Protein AF-A0A3D5WKX0-F1 (afdb_monomer_lite)

Structure (mmCIF, N/CA/C/O backbone):
data_AF-A0A3D5WKX0-F1
#
_entry.id   AF-A0A3D5WKX0-F1
#
loop_
_atom_site.group_PDB
_atom_site.id
_atom_site.type_symbol
_atom_site.label_atom_id
_atom_site.label_alt_id
_atom_site.label_comp_id
_atom_site.label_asym_id
_atom_site.label_entity_id
_atom_site.label_seq_id
_atom_site.pdbx_PDB_ins_code
_atom_site.Cartn_x
_atom_site.Cartn_y
_atom_site.Cartn_z
_atom_site.occupancy
_atom_site.B_iso_or_equiv
_atom_site.auth_seq_id
_atom_site.auth_comp_id
_atom_site.auth_asym_id
_atom_site.auth_atom_id
_atom_site.pdbx_PDB_model_num
ATOM 1 N N . ILE A 1 1 ? 24.757 6.767 -26.243 1.00 78.12 1 ILE A N 1
ATOM 2 C CA . ILE A 1 1 ? 24.925 7.456 -24.937 1.00 78.12 1 ILE A CA 1
ATOM 3 C C . ILE A 1 1 ? 26.069 6.850 -24.124 1.00 78.12 1 ILE A C 1
ATOM 5 O O . ILE A 1 1 ? 27.113 7.480 -24.081 1.00 78.12 1 ILE A O 1
ATOM 9 N N . ALA A 1 2 ? 25.946 5.641 -23.553 1.00 85.12 2 ALA A N 1
ATOM 10 C CA . ALA A 1 2 ? 27.017 5.050 -22.728 1.00 85.12 2 ALA A CA 1
ATOM 11 C C . ALA A 1 2 ? 28.353 4.890 -23.482 1.00 85.12 2 ALA A C 1
ATOM 13 O O . ALA A 1 2 ? 29.384 5.347 -23.004 1.00 85.12 2 ALA A O 1
ATOM 14 N N . ALA A 1 3 ? 28.321 4.339 -24.702 1.00 85.06 3 ALA A N 1
ATOM 15 C CA . ALA A 1 3 ? 29.505 4.247 -25.560 1.00 85.06 3 ALA A CA 1
ATOM 16 C C . ALA A 1 3 ? 30.098 5.629 -25.898 1.00 85.06 3 ALA A C 1
ATOM 18 O O . ALA A 1 3 ? 31.310 5.797 -25.873 1.00 85.06 3 ALA A O 1
ATOM 19 N N . THR A 1 4 ? 29.261 6.637 -26.158 1.00 85.50 4 THR A N 1
ATOM 20 C CA . THR A 1 4 ? 29.702 8.018 -26.417 1.00 85.50 4 THR A CA 1
ATOM 21 C C . THR A 1 4 ? 30.440 8.600 -25.210 1.00 85.50 4 THR A C 1
ATOM 23 O O . THR A 1 4 ? 31.553 9.088 -25.362 1.00 85.50 4 THR A O 1
ATOM 26 N N . ALA A 1 5 ? 29.868 8.479 -24.008 1.00 87.00 5 ALA A N 1
ATOM 27 C CA . ALA A 1 5 ? 30.477 8.967 -22.771 1.00 87.00 5 ALA A CA 1
ATOM 28 C C . ALA A 1 5 ? 31.778 8.221 -22.424 1.00 87.00 5 ALA A C 1
ATOM 30 O O . ALA A 1 5 ? 32.774 8.854 -22.081 1.00 87.00 5 ALA A O 1
ATOM 31 N N . ALA A 1 6 ? 31.802 6.892 -22.581 1.00 91.44 6 ALA A N 1
ATOM 32 C CA . ALA A 1 6 ? 33.001 6.077 -22.370 1.00 91.44 6 ALA A CA 1
ATOM 33 C C . ALA A 1 6 ? 34.156 6.484 -23.303 1.00 91.44 6 ALA A C 1
ATOM 35 O O . ALA A 1 6 ? 35.316 6.454 -22.905 1.00 91.44 6 ALA A O 1
ATOM 36 N N . ASN A 1 7 ? 33.832 6.931 -24.520 1.00 92.38 7 ASN A N 1
ATOM 37 C CA . ASN A 1 7 ? 34.796 7.437 -25.496 1.00 92.38 7 ASN A CA 1
ATOM 38 C C . ASN A 1 7 ? 35.034 8.957 -25.393 1.00 92.38 7 ASN A C 1
ATOM 40 O O . ASN A 1 7 ? 35.613 9.540 -26.306 1.00 92.38 7 ASN A O 1
ATOM 44 N N . LYS A 1 8 ? 34.593 9.612 -24.305 1.00 92.75 8 LYS A N 1
ATOM 45 C CA . LYS A 1 8 ? 34.700 11.072 -24.091 1.00 92.75 8 LYS A CA 1
ATOM 46 C C . LYS A 1 8 ? 34.113 11.913 -25.236 1.00 92.75 8 LYS A C 1
ATOM 48 O O . LYS A 1 8 ? 34.549 13.035 -25.477 1.00 92.75 8 LYS A O 1
ATOM 53 N N . GLY A 1 9 ? 33.144 11.358 -25.957 1.00 88.50 9 GLY A N 1
ATOM 54 C CA . GLY A 1 9 ? 32.433 12.041 -27.028 1.00 88.50 9 GLY A CA 1
ATOM 55 C C . GLY A 1 9 ? 31.307 12.932 -26.505 1.00 88.50 9 GLY A C 1
ATOM 56 O O . GLY A 1 9 ? 30.924 12.870 -25.336 1.00 88.50 9 GLY A O 1
ATOM 57 N N . TYR A 1 10 ? 30.725 13.714 -27.410 1.00 87.69 10 TYR A N 1
ATOM 58 C CA . TYR A 1 10 ? 29.590 14.592 -27.134 1.00 87.69 10 TYR A CA 1
ATOM 59 C C . TYR A 1 10 ? 28.302 13.992 -27.707 1.00 87.69 10 TYR A C 1
ATOM 61 O O . TYR A 1 10 ? 28.317 13.363 -28.767 1.00 87.69 10 TYR A O 1
ATOM 69 N N . LEU A 1 11 ? 27.180 14.166 -27.003 1.00 89.12 11 LEU A N 1
ATOM 70 C CA . LEU A 1 11 ? 25.866 13.848 -27.558 1.00 89.12 11 LEU A CA 1
ATOM 71 C C . LEU A 1 11 ? 25.488 14.954 -28.542 1.00 89.12 11 LEU A C 1
ATOM 73 O O . LEU A 1 11 ? 25.410 16.116 -28.160 1.00 89.12 11 LEU A O 1
ATOM 77 N N . THR A 1 12 ? 25.257 14.580 -29.793 1.00 85.94 12 THR A N 1
ATOM 78 C CA . THR A 1 12 ? 24.799 15.479 -30.852 1.00 85.94 12 THR A CA 1
ATOM 79 C C . THR A 1 12 ? 23.597 14.851 -31.551 1.00 85.94 12 THR A C 1
ATOM 81 O O . THR A 1 12 ? 23.415 13.627 -31.493 1.00 85.94 12 THR A O 1
ATOM 84 N N . ALA A 1 13 ? 22.739 15.672 -32.154 1.00 86.69 13 ALA A N 1
ATOM 85 C CA . ALA A 1 13 ? 21.600 15.171 -32.904 1.00 86.69 13 ALA A CA 1
ATOM 86 C C . ALA A 1 13 ? 22.090 14.367 -34.115 1.00 86.69 13 ALA A C 1
ATOM 88 O O . ALA A 1 13 ? 23.076 14.723 -34.756 1.00 86.69 13 ALA A O 1
ATOM 89 N N . ALA A 1 14 ? 21.382 13.289 -34.461 1.00 81.69 14 ALA A N 1
ATOM 90 C CA . ALA A 1 14 ? 21.726 12.493 -35.640 1.00 81.69 14 ALA A CA 1
ATOM 91 C C . ALA A 1 14 ? 21.648 13.312 -36.945 1.00 81.69 14 ALA A C 1
ATOM 93 O O . ALA A 1 14 ? 22.319 12.972 -37.910 1.00 81.69 14 ALA A O 1
ATOM 94 N N . THR A 1 15 ? 20.861 14.395 -36.960 1.00 86.00 15 THR A N 1
ATOM 95 C CA . THR A 1 15 ? 20.743 15.344 -38.079 1.00 86.00 15 THR A CA 1
ATOM 96 C C . THR A 1 15 ? 21.981 16.208 -38.288 1.00 86.00 15 THR A C 1
ATOM 98 O O . THR A 1 15 ? 22.177 16.716 -39.385 1.00 86.00 15 THR A O 1
ATOM 101 N N . ASP A 1 16 ? 22.808 16.366 -37.255 1.00 87.31 16 ASP A N 1
ATOM 102 C CA . ASP A 1 16 ? 23.962 17.272 -37.259 1.00 87.31 16 ASP A CA 1
ATOM 103 C C . ASP A 1 16 ? 25.272 16.510 -37.513 1.00 87.31 16 ASP A C 1
ATOM 105 O O . ASP A 1 16 ? 26.363 17.077 -37.456 1.00 87.31 16 ASP A O 1
ATOM 109 N N . VAL A 1 17 ? 25.174 15.201 -37.766 1.00 80.81 17 VAL A N 1
ATOM 110 C CA . VAL A 1 17 ? 26.305 14.322 -38.052 1.00 80.81 17 VAL A CA 1
ATOM 111 C C . VAL A 1 17 ? 26.185 13.827 -39.482 1.00 80.81 17 VAL A C 1
ATOM 113 O O . VAL A 1 17 ? 25.386 12.941 -39.782 1.00 80.81 17 VAL A O 1
ATOM 116 N N . ASP A 1 18 ? 27.035 14.359 -40.354 1.00 81.31 18 ASP A N 1
ATOM 117 C CA . ASP A 1 18 ? 27.227 13.821 -41.697 1.00 81.31 18 ASP A CA 1
ATOM 118 C C . ASP A 1 18 ? 28.118 12.569 -41.619 1.00 81.31 18 ASP A C 1
ATOM 120 O O . ASP A 1 18 ? 29.340 12.620 -41.768 1.00 81.31 18 ASP A O 1
ATOM 124 N N . ALA A 1 19 ? 27.510 11.438 -41.253 1.00 78.56 19 ALA A N 1
ATOM 125 C CA . ALA A 1 19 ? 28.177 10.145 -41.173 1.00 78.56 19 ALA A CA 1
ATOM 126 C C . ALA A 1 19 ? 27.391 9.068 -41.918 1.00 78.56 19 ALA A C 1
ATOM 128 O O . ALA A 1 19 ? 26.170 8.951 -41.811 1.00 78.56 19 ALA A O 1
ATOM 129 N N . THR A 1 20 ? 28.115 8.203 -42.626 1.00 80.56 20 THR A N 1
ATOM 130 C CA . THR A 1 20 ? 27.531 7.001 -43.222 1.00 80.56 20 THR A CA 1
ATOM 131 C C . THR A 1 20 ? 27.206 5.985 -42.124 1.00 80.56 20 THR A C 1
ATOM 133 O O . THR A 1 20 ? 28.101 5.378 -41.534 1.00 80.56 20 THR A O 1
ATOM 136 N N . ILE A 1 21 ? 25.917 5.780 -41.846 1.00 77.06 21 ILE A N 1
ATOM 137 C CA . ILE A 1 21 ? 25.457 4.773 -40.883 1.00 77.06 21 ILE A CA 1
ATOM 138 C C . ILE A 1 21 ? 25.397 3.412 -41.584 1.00 77.06 21 ILE A C 1
ATOM 140 O O . ILE A 1 21 ? 24.416 3.069 -42.247 1.00 77.06 21 ILE A O 1
ATOM 144 N N . ASN A 1 22 ? 26.446 2.607 -41.414 1.00 79.12 22 ASN A N 1
ATOM 145 C CA . ASN A 1 22 ? 26.445 1.215 -41.858 1.00 79.12 22 ASN A CA 1
ATOM 146 C C . ASN A 1 22 ? 25.482 0.402 -40.985 1.00 79.12 22 ASN A C 1
ATOM 148 O O . ASN A 1 22 ? 25.828 -0.007 -39.878 1.00 79.12 22 ASN A O 1
ATOM 152 N N . THR A 1 23 ? 24.262 0.180 -41.476 1.00 80.94 23 THR A N 1
ATOM 153 C CA . THR A 1 23 ? 23.264 -0.630 -40.768 1.00 80.94 23 THR A CA 1
ATOM 154 C C . THR A 1 23 ? 23.555 -2.111 -41.023 1.00 80.94 23 THR A C 1
ATOM 156 O O . THR A 1 23 ? 23.428 -2.559 -42.166 1.00 80.94 23 THR A O 1
ATOM 159 N N . PRO A 1 24 ? 23.963 -2.895 -40.009 1.00 84.44 24 PRO A N 1
ATOM 160 C CA . PRO A 1 24 ? 24.226 -4.313 -40.203 1.00 84.44 24 PRO A CA 1
ATOM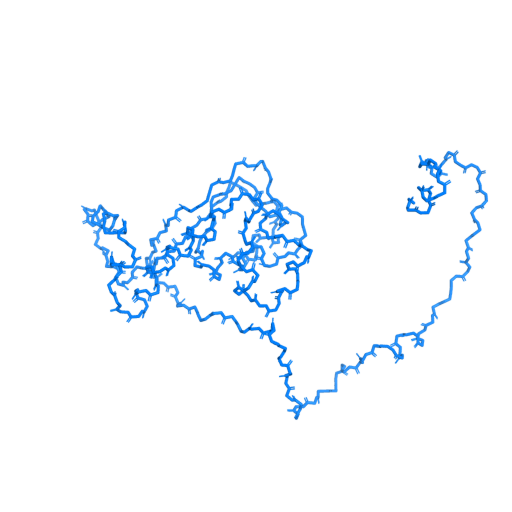 161 C C . PRO A 1 24 ? 22.933 -5.043 -40.576 1.00 84.44 24 PRO A C 1
ATOM 163 O O . PRO A 1 24 ? 21.857 -4.757 -40.044 1.00 84.44 24 PRO A O 1
ATOM 166 N N . LYS A 1 25 ? 23.035 -6.026 -41.473 1.00 88.88 25 LYS A N 1
ATOM 167 C CA . LYS A 1 25 ? 21.903 -6.893 -41.804 1.00 88.88 25 LYS A CA 1
ATOM 168 C C . LYS A 1 25 ? 21.630 -7.826 -40.621 1.00 88.88 25 LYS A C 1
ATOM 170 O O . LYS A 1 25 ? 22.438 -8.703 -40.327 1.00 88.88 25 LYS A O 1
ATOM 175 N N . TYR A 1 26 ? 20.511 -7.615 -39.933 1.00 89.62 26 TYR A N 1
ATOM 176 C CA . TYR A 1 26 ? 20.085 -8.457 -38.818 1.00 89.62 26 TYR A CA 1
ATOM 177 C C . TYR A 1 26 ? 19.409 -9.738 -39.322 1.00 89.62 26 TYR A C 1
ATOM 179 O O . TYR A 1 26 ? 18.542 -9.687 -40.196 1.00 89.62 26 TYR A O 1
ATOM 187 N N . PHE A 1 27 ? 19.778 -10.876 -38.735 1.00 92.19 27 PHE A N 1
ATOM 188 C CA . PHE A 1 27 ? 19.106 -12.158 -38.927 1.00 92.19 27 PHE A CA 1
ATOM 189 C C . PHE A 1 27 ? 18.670 -12.689 -37.563 1.00 92.19 27 PHE A C 1
ATOM 191 O O . PHE A 1 27 ? 19.483 -12.798 -36.646 1.00 92.19 27 PHE A O 1
ATOM 198 N N . PHE A 1 28 ? 17.385 -13.008 -37.429 1.00 93.75 28 PHE A N 1
ATOM 199 C CA . PHE A 1 28 ? 16.845 -13.595 -36.207 1.00 93.75 28 PHE A CA 1
ATOM 200 C C . PHE A 1 28 ? 17.350 -15.034 -36.034 1.00 93.75 28 PHE A C 1
ATOM 202 O O . PHE A 1 28 ? 17.129 -15.873 -36.908 1.00 93.75 28 PHE A O 1
ATOM 209 N N . ASP A 1 29 ? 17.982 -15.330 -34.897 1.00 93.44 29 ASP A N 1
ATOM 210 C CA . ASP A 1 29 ? 18.385 -16.688 -34.523 1.00 93.44 29 ASP A CA 1
ATOM 211 C C . ASP A 1 29 ? 17.453 -17.255 -33.445 1.00 93.44 29 ASP A C 1
ATOM 213 O O . ASP A 1 29 ? 17.562 -16.951 -32.253 1.00 93.44 29 ASP A O 1
ATOM 217 N N . LYS A 1 30 ? 16.536 -18.128 -33.871 1.00 94.38 30 LYS A N 1
ATOM 218 C CA . LYS A 1 30 ? 15.583 -18.799 -32.977 1.00 94.38 30 LYS A CA 1
ATOM 219 C C . LYS A 1 30 ? 16.251 -19.747 -31.975 1.00 94.38 30 LYS A C 1
ATOM 221 O O . LYS A 1 30 ? 15.662 -20.031 -30.933 1.00 94.38 30 LYS A O 1
ATOM 226 N N . ASN A 1 31 ? 17.457 -20.242 -32.271 1.00 95.06 31 ASN A N 1
ATOM 227 C CA . ASN A 1 31 ? 18.117 -21.252 -31.443 1.00 95.06 31 ASN A CA 1
ATOM 228 C C . ASN A 1 31 ? 18.497 -20.695 -30.065 1.00 95.06 31 ASN A C 1
ATOM 230 O O . ASN A 1 31 ? 18.535 -21.442 -29.089 1.00 95.06 31 ASN A O 1
ATOM 234 N N . ILE A 1 32 ? 18.709 -19.377 -29.957 1.00 92.06 32 ILE A N 1
ATOM 235 C CA . ILE A 1 32 ? 18.981 -18.701 -28.681 1.00 92.06 32 ILE A CA 1
ATOM 236 C C . ILE A 1 32 ? 17.835 -18.931 -27.688 1.00 92.06 32 ILE A C 1
ATOM 238 O O . ILE A 1 32 ? 18.088 -19.226 -26.522 1.00 92.06 32 ILE A O 1
ATOM 242 N N . TYR A 1 33 ? 16.588 -18.830 -28.149 1.00 92.50 33 TYR A N 1
ATOM 243 C CA . TYR A 1 33 ? 15.409 -19.041 -27.313 1.00 92.50 33 TYR A CA 1
ATOM 244 C C . TYR A 1 33 ? 15.171 -20.527 -27.068 1.00 92.50 33 TYR A C 1
ATOM 246 O O . TYR A 1 33 ? 14.995 -20.920 -25.920 1.00 92.50 33 TYR A O 1
ATOM 254 N N . ALA A 1 34 ? 15.263 -21.351 -28.117 1.00 91.00 34 ALA A N 1
ATOM 255 C CA . ALA A 1 34 ? 15.063 -22.797 -28.010 1.00 91.00 34 ALA A CA 1
ATOM 256 C C . ALA A 1 34 ? 15.994 -23.460 -26.977 1.00 91.00 34 ALA A C 1
ATOM 258 O O . ALA A 1 34 ? 15.591 -24.401 -26.305 1.00 91.00 34 ALA A O 1
ATOM 259 N N . ASN A 1 35 ? 17.219 -22.946 -26.820 1.00 93.44 35 ASN A N 1
ATOM 260 C CA . ASN A 1 35 ? 18.206 -23.501 -25.892 1.00 93.44 35 ASN A CA 1
ATOM 261 C C . ASN A 1 35 ? 18.152 -22.910 -24.472 1.00 93.44 35 ASN A C 1
ATOM 263 O O . ASN A 1 35 ? 18.793 -23.452 -23.576 1.00 93.44 35 ASN A O 1
ATOM 267 N N . ARG A 1 36 ? 17.478 -21.770 -24.256 1.00 94.19 36 ARG A N 1
ATOM 268 C CA . ARG A 1 36 ? 17.528 -21.025 -22.977 1.00 94.19 36 ARG A CA 1
ATOM 269 C C . ARG A 1 36 ? 16.174 -20.822 -22.315 1.00 94.19 36 ARG A C 1
ATOM 271 O O . ARG A 1 36 ? 16.127 -20.523 -21.126 1.00 94.19 36 ARG A O 1
ATOM 278 N N . VAL A 1 37 ? 15.093 -20.923 -23.078 1.00 92.75 37 VAL A N 1
ATOM 279 C CA . VAL A 1 37 ? 13.735 -20.679 -22.605 1.00 92.75 37 VAL A CA 1
ATOM 280 C C . VAL A 1 37 ? 13.023 -22.014 -22.497 1.00 92.75 37 VAL A C 1
ATOM 282 O O . VAL A 1 37 ? 12.898 -22.747 -23.475 1.00 92.75 37 VAL A O 1
ATOM 285 N N . TYR A 1 38 ? 12.548 -22.319 -21.297 1.00 89.25 38 TYR A N 1
ATOM 286 C CA . TYR A 1 38 ? 11.630 -23.427 -21.097 1.00 89.25 38 TYR A CA 1
ATOM 287 C C . TYR A 1 38 ? 10.245 -23.060 -21.650 1.00 89.25 38 TYR A C 1
ATOM 289 O O . TYR A 1 38 ? 9.675 -22.044 -21.253 1.00 89.25 38 TYR A O 1
ATOM 297 N N . ASP A 1 39 ? 9.705 -23.892 -22.545 1.00 88.56 39 ASP A N 1
ATOM 298 C CA . ASP A 1 39 ? 8.344 -23.768 -23.080 1.00 88.56 39 ASP A CA 1
ATOM 299 C C . ASP A 1 39 ? 7.449 -24.907 -22.564 1.00 88.56 39 ASP A C 1
ATOM 301 O O . ASP A 1 39 ? 7.384 -26.008 -23.130 1.00 88.56 39 ASP A O 1
ATOM 305 N N . GLY A 1 40 ? 6.773 -24.615 -21.452 1.00 88.06 40 GLY A N 1
ATOM 306 C CA . GLY A 1 40 ? 5.797 -25.494 -20.812 1.00 88.06 40 GLY A CA 1
ATOM 307 C C . GLY A 1 40 ? 4.351 -25.267 -21.261 1.00 88.06 40 GLY A C 1
ATOM 308 O O . GLY A 1 40 ? 3.441 -25.828 -20.650 1.00 88.06 40 GLY A O 1
ATOM 309 N N . VAL A 1 41 ? 4.094 -24.439 -22.283 1.00 92.00 41 VAL A N 1
ATOM 310 C CA . VAL A 1 41 ? 2.718 -24.139 -22.709 1.00 92.00 41 VAL A CA 1
ATOM 311 C C . VAL A 1 41 ? 2.022 -25.427 -23.160 1.00 92.00 41 VAL A C 1
ATOM 313 O O . VAL A 1 41 ? 2.510 -26.154 -24.024 1.00 92.00 41 VAL A O 1
ATOM 316 N N . GLY A 1 42 ? 0.874 -25.729 -22.544 1.00 94.69 42 GLY A N 1
ATOM 317 C CA . GLY A 1 42 ? 0.093 -26.938 -22.829 1.00 94.69 42 GLY A CA 1
ATOM 318 C C . GLY A 1 42 ? 0.695 -28.245 -22.296 1.00 94.69 42 GLY A C 1
ATOM 319 O O . GLY A 1 42 ? 0.191 -29.311 -22.639 1.00 94.69 42 GLY A O 1
ATOM 320 N N . LYS A 1 43 ? 1.745 -28.183 -21.465 1.00 92.50 43 LYS A N 1
ATOM 321 C CA . LYS A 1 43 ? 2.422 -29.352 -20.876 1.00 92.50 43 LYS A CA 1
ATOM 322 C C . LYS A 1 43 ? 2.458 -29.252 -19.342 1.00 92.50 43 LYS A C 1
ATOM 324 O O . LYS A 1 43 ? 3.545 -29.135 -18.774 1.00 92.50 43 LYS A O 1
ATOM 329 N N . PRO A 1 44 ? 1.298 -29.211 -18.660 1.00 89.44 44 PRO A N 1
ATOM 330 C CA . PRO A 1 44 ? 1.279 -29.148 -17.206 1.00 89.44 44 PRO A CA 1
ATOM 331 C C . PRO A 1 44 ? 1.816 -30.456 -16.614 1.00 89.44 44 PRO A C 1
ATOM 333 O O . PRO A 1 44 ? 1.412 -31.539 -17.036 1.00 89.44 44 PRO A O 1
ATOM 336 N N . ASP A 1 45 ? 2.693 -30.346 -15.620 1.00 88.94 45 ASP A N 1
ATOM 337 C CA . ASP A 1 45 ? 3.053 -31.457 -14.744 1.00 88.94 45 ASP A CA 1
ATOM 338 C C . ASP A 1 45 ? 2.445 -31.196 -13.367 1.00 88.94 45 ASP A C 1
ATOM 340 O O . ASP A 1 45 ? 2.803 -30.234 -12.691 1.00 88.94 45 ASP A O 1
ATOM 344 N N . TYR A 1 46 ? 1.474 -32.023 -12.988 1.00 89.88 46 TYR A N 1
ATOM 345 C CA . TYR A 1 46 ? 0.746 -31.888 -11.728 1.00 89.88 46 TYR A CA 1
ATOM 346 C C . TYR A 1 46 ? 1.427 -32.614 -10.561 1.00 89.88 46 TYR A C 1
ATOM 348 O O . TYR A 1 46 ? 0.956 -32.497 -9.434 1.00 89.88 46 TYR A O 1
ATOM 356 N N . ASN A 1 47 ? 2.498 -33.374 -10.819 1.00 92.50 47 ASN A N 1
ATOM 357 C CA . ASN A 1 47 ? 3.214 -34.123 -9.785 1.00 92.50 47 ASN A CA 1
ATOM 358 C C . ASN A 1 47 ? 4.395 -33.340 -9.194 1.00 92.50 47 ASN A C 1
ATOM 360 O O . ASN A 1 47 ? 4.961 -33.764 -8.189 1.00 92.50 47 ASN A O 1
ATOM 364 N N . GLU A 1 48 ? 4.780 -32.221 -9.807 1.00 88.38 48 GLU A N 1
ATOM 365 C CA . GLU A 1 48 ? 5.852 -31.363 -9.309 1.00 88.38 48 GLU A CA 1
ATOM 366 C C . GLU A 1 48 ? 5.324 -30.372 -8.266 1.00 88.38 48 GLU A C 1
ATOM 368 O O . GLU A 1 48 ? 4.390 -29.603 -8.508 1.00 88.38 48 GLU A O 1
ATOM 373 N N . GLU A 1 49 ? 5.961 -30.361 -7.096 1.00 86.88 49 GLU A N 1
ATOM 374 C CA . GLU A 1 49 ? 5.661 -29.398 -6.041 1.00 86.88 49 GLU A CA 1
ATOM 375 C C . GLU A 1 49 ? 6.338 -28.048 -6.312 1.00 86.88 49 GLU A C 1
ATOM 377 O O . GLU A 1 49 ? 7.514 -27.959 -6.684 1.00 86.88 49 GLU A O 1
ATOM 382 N N . VAL A 1 50 ? 5.606 -26.960 -6.061 1.00 85.69 50 VAL A N 1
ATOM 383 C CA . VAL A 1 50 ? 6.160 -25.604 -6.138 1.00 85.69 50 VAL A CA 1
ATOM 384 C C . VAL A 1 50 ? 7.180 -25.416 -5.016 1.00 85.69 50 VAL A C 1
ATOM 386 O O . VAL A 1 50 ? 6.853 -25.486 -3.833 1.00 85.69 50 VAL A O 1
ATOM 389 N N . LYS A 1 51 ? 8.434 -25.143 -5.385 1.00 87.81 51 LYS A N 1
ATOM 390 C CA . LYS A 1 51 ? 9.525 -24.937 -4.425 1.00 87.81 51 LYS A CA 1
ATOM 391 C C . LYS A 1 51 ? 9.575 -23.486 -3.964 1.00 87.81 51 LYS A C 1
ATOM 393 O O . LYS A 1 51 ? 9.832 -22.580 -4.756 1.00 87.81 51 LYS A O 1
ATOM 398 N N . PHE A 1 52 ? 9.406 -23.278 -2.664 1.00 90.06 52 PHE A N 1
ATOM 399 C CA . PHE A 1 52 ? 9.493 -21.964 -2.037 1.00 90.06 52 PHE A CA 1
ATOM 400 C C . PHE A 1 52 ? 10.907 -21.718 -1.508 1.00 90.06 52 PHE A C 1
ATOM 402 O O . PHE A 1 52 ? 11.423 -22.465 -0.678 1.00 90.06 52 PHE A O 1
ATOM 409 N N . GLY A 1 53 ? 11.550 -20.655 -1.991 1.00 91.06 53 GLY A N 1
ATOM 410 C CA . GLY A 1 53 ? 12.785 -20.161 -1.387 1.00 91.06 53 GLY A CA 1
ATOM 411 C C . GLY A 1 53 ? 12.514 -19.501 -0.026 1.00 91.06 53 GLY A C 1
ATOM 412 O O . GLY A 1 53 ? 11.380 -19.105 0.243 1.00 91.06 53 GLY A O 1
ATOM 413 N N . PRO A 1 54 ? 13.540 -19.275 0.816 1.00 89.81 54 PRO A N 1
ATOM 414 C CA . PRO A 1 54 ? 13.360 -18.663 2.138 1.00 89.81 54 PRO A CA 1
ATOM 415 C C . PRO A 1 54 ? 12.652 -17.299 2.116 1.00 89.81 54 PRO A C 1
ATOM 417 O O . PRO A 1 54 ? 11.994 -16.937 3.091 1.00 89.81 54 PRO A O 1
ATOM 420 N N . ASN A 1 55 ? 12.781 -16.564 1.004 1.00 92.25 55 ASN A N 1
ATOM 421 C CA . ASN A 1 55 ? 12.183 -15.247 0.785 1.00 92.25 55 ASN A CA 1
ATOM 422 C C . ASN A 1 55 ? 10.907 -15.269 -0.077 1.00 92.25 55 ASN A C 1
ATOM 424 O O . ASN A 1 55 ? 10.477 -14.224 -0.553 1.00 92.25 55 ASN A O 1
ATOM 428 N N . ILE A 1 56 ? 10.326 -16.444 -0.322 1.00 94.00 56 ILE A N 1
ATOM 429 C CA . ILE A 1 56 ? 8.989 -16.565 -0.901 1.00 94.00 56 ILE A CA 1
ATOM 430 C C . ILE A 1 56 ? 8.054 -16.843 0.271 1.00 94.00 56 ILE A C 1
ATOM 432 O O . ILE A 1 56 ? 8.169 -17.882 0.921 1.00 94.00 56 ILE A O 1
ATOM 436 N N . LYS A 1 57 ? 7.209 -15.868 0.603 1.00 93.56 57 LYS A N 1
ATOM 437 C CA . LYS A 1 57 ? 6.287 -15.919 1.740 1.00 93.56 57 LYS A CA 1
ATOM 438 C C . LYS A 1 57 ? 4.869 -15.694 1.255 1.00 93.56 57 LYS A C 1
ATOM 440 O O . LYS A 1 57 ? 4.644 -14.879 0.360 1.00 93.56 57 LYS A O 1
ATOM 445 N N . ASP A 1 58 ? 3.936 -16.379 1.897 1.00 92.25 58 ASP A N 1
ATOM 446 C CA . ASP A 1 58 ? 2.521 -16.122 1.696 1.00 92.25 58 ASP A CA 1
ATOM 447 C C . ASP A 1 58 ? 2.146 -14.718 2.166 1.00 92.25 58 ASP A C 1
ATOM 449 O O . ASP A 1 58 ? 2.857 -14.050 2.929 1.00 92.25 58 ASP A O 1
ATOM 453 N N . TRP A 1 59 ? 1.002 -14.261 1.677 1.00 92.38 59 TRP A N 1
ATOM 454 C CA . TRP A 1 59 ? 0.392 -13.045 2.179 1.00 92.38 59 TRP A CA 1
ATOM 455 C C . TRP A 1 59 ? -0.064 -13.237 3.627 1.00 92.38 59 TRP A C 1
ATOM 457 O O . TRP A 1 59 ? -0.481 -14.336 3.993 1.00 92.38 59 TRP A O 1
ATOM 467 N N . PRO A 1 60 ? -0.006 -12.183 4.460 1.00 91.69 60 PRO A N 1
ATOM 468 C CA . PRO A 1 60 ? -0.601 -12.254 5.786 1.00 91.69 60 PRO A CA 1
ATOM 469 C C . PRO A 1 60 ? -2.111 -12.483 5.667 1.00 91.69 60 PRO A C 1
ATOM 471 O O . PRO A 1 60 ? -2.753 -11.951 4.756 1.00 91.69 60 PRO A O 1
ATOM 474 N N . GLU A 1 61 ? -2.679 -13.234 6.609 1.00 91.69 61 GLU A N 1
ATOM 475 C CA . GLU A 1 61 ? -4.130 -13.374 6.718 1.00 91.69 61 GLU A CA 1
ATOM 476 C C . GLU A 1 61 ? -4.783 -12.002 6.928 1.00 91.69 61 GLU A C 1
ATOM 478 O O . GLU A 1 61 ? -4.282 -11.158 7.678 1.00 91.69 61 GLU A O 1
ATOM 483 N N . MET A 1 62 ? -5.903 -11.769 6.243 1.00 90.31 62 MET A N 1
ATOM 484 C CA . MET A 1 62 ? -6.658 -10.521 6.322 1.00 90.31 62 MET A CA 1
ATOM 485 C C . MET A 1 62 ? -8.064 -10.802 6.839 1.00 90.31 62 MET A C 1
ATOM 487 O O . MET A 1 62 ? -8.735 -11.717 6.361 1.00 90.31 62 MET A O 1
ATOM 491 N N . SER A 1 63 ? -8.523 -9.988 7.788 1.00 91.25 63 SER A N 1
ATOM 492 C CA . SER A 1 63 ? -9.917 -9.981 8.222 1.00 91.25 63 SER A CA 1
ATOM 493 C C . SER A 1 63 ? -10.825 -9.451 7.107 1.00 91.25 63 SER A C 1
ATOM 495 O O . SER A 1 63 ? -10.423 -8.619 6.285 1.00 91.25 63 SER A O 1
ATOM 497 N N . ALA A 1 64 ? -12.070 -9.932 7.079 1.00 93.38 64 ALA A N 1
ATOM 498 C CA . ALA A 1 64 ? -13.105 -9.340 6.240 1.00 93.38 64 ALA A CA 1
ATOM 499 C C . ALA A 1 64 ? -13.371 -7.885 6.662 1.00 93.38 64 ALA A C 1
ATOM 501 O O . ALA A 1 64 ? -13.190 -7.526 7.829 1.00 93.38 64 ALA A O 1
ATOM 502 N N . LEU A 1 65 ? -13.812 -7.060 5.709 1.00 94.38 65 LEU A N 1
ATOM 503 C CA . LEU A 1 65 ? -14.279 -5.708 6.012 1.00 94.38 65 LEU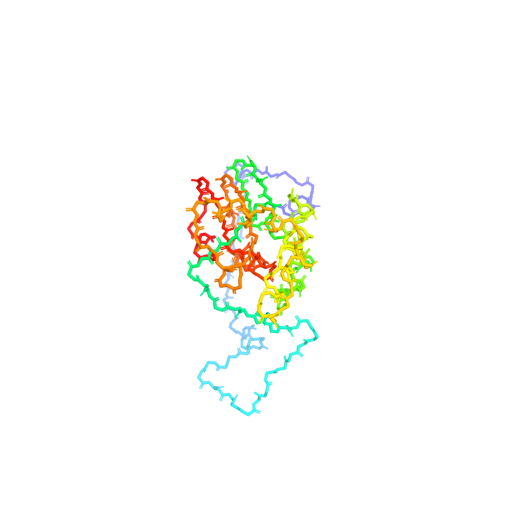 A CA 1
ATOM 504 C C . LEU A 1 65 ? -15.502 -5.779 6.931 1.00 94.38 65 LEU A C 1
ATOM 506 O O . LEU A 1 65 ? -16.386 -6.614 6.728 1.00 94.38 65 LEU A O 1
ATOM 510 N N . THR A 1 66 ? -15.539 -4.900 7.922 1.00 96.25 66 THR A N 1
ATOM 511 C CA . THR A 1 66 ? -16.713 -4.677 8.770 1.00 96.25 66 THR A CA 1
ATOM 512 C C . THR A 1 66 ? -17.567 -3.541 8.212 1.00 96.25 66 THR A C 1
ATOM 514 O O . THR A 1 66 ? -17.141 -2.827 7.303 1.00 96.25 66 THR A O 1
ATOM 517 N N . ASP A 1 67 ? -18.759 -3.354 8.779 1.00 95.00 67 ASP A N 1
ATOM 518 C CA . ASP A 1 67 ? -19.672 -2.282 8.365 1.00 95.00 67 ASP A CA 1
ATOM 519 C C . ASP A 1 67 ? -19.133 -0.886 8.728 1.00 95.00 67 ASP A C 1
ATOM 521 O O . ASP A 1 67 ? -19.267 0.051 7.942 1.00 95.00 67 ASP A O 1
ATOM 525 N N . ASP A 1 68 ? -18.454 -0.767 9.875 1.00 96.25 68 ASP A N 1
ATOM 526 C CA . ASP A 1 68 ? -17.848 0.478 10.354 1.00 96.25 68 ASP A CA 1
ATOM 527 C C . ASP A 1 68 ? -16.322 0.39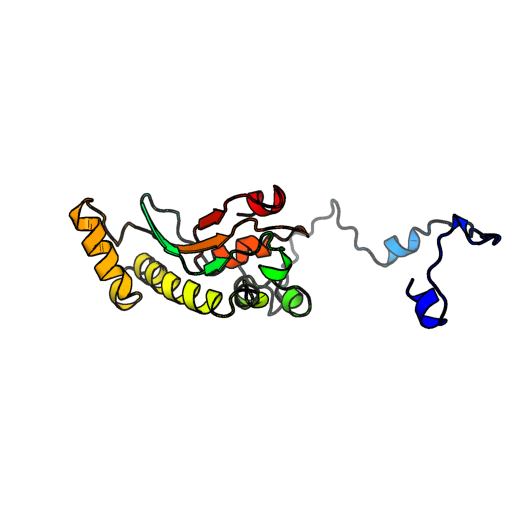8 10.359 1.00 96.25 68 ASP A C 1
ATOM 529 O O . ASP A 1 68 ? -15.754 -0.645 10.691 1.00 96.25 68 ASP A O 1
ATOM 533 N N . ILE A 1 69 ? -15.646 1.511 10.057 1.00 96.62 69 ILE A N 1
ATOM 534 C CA . ILE A 1 69 ? -14.180 1.593 10.078 1.00 96.62 69 ILE A CA 1
ATOM 535 C C . ILE A 1 69 ? -13.723 2.847 10.832 1.00 96.62 69 ILE A C 1
ATOM 537 O O . ILE A 1 69 ? -14.096 3.967 10.482 1.00 96.62 69 ILE A O 1
ATOM 541 N N . LEU A 1 70 ? -12.844 2.662 11.818 1.00 97.44 70 LEU A N 1
ATOM 542 C CA . LEU A 1 70 ? -12.065 3.728 12.435 1.00 97.44 70 LEU A CA 1
ATOM 543 C C . LEU A 1 70 ? -10.704 3.830 11.741 1.00 97.44 70 LEU A C 1
ATOM 545 O O . LEU A 1 70 ? -9.891 2.904 11.780 1.00 97.44 70 LEU A O 1
ATOM 549 N N . ILE A 1 71 ? -10.436 4.981 11.126 1.00 97.06 71 ILE A N 1
ATOM 550 C CA . ILE A 1 71 ? -9.230 5.195 10.326 1.00 97.06 71 ILE A CA 1
ATOM 551 C C . ILE A 1 71 ? -8.374 6.312 10.929 1.00 97.06 71 ILE A C 1
ATOM 553 O O . ILE A 1 71 ? -8.852 7.425 11.142 1.00 97.06 71 ILE A O 1
ATOM 557 N N . LYS A 1 72 ? -7.082 6.039 11.150 1.00 97.88 72 LYS A N 1
ATOM 558 C CA . LYS A 1 72 ? -6.086 7.029 11.592 1.00 97.88 72 LYS A CA 1
ATOM 559 C C . LYS A 1 72 ? -5.202 7.473 10.429 1.00 97.88 72 LYS A C 1
ATOM 561 O O . LYS A 1 72 ? -4.576 6.642 9.771 1.00 97.88 72 LYS A O 1
ATOM 566 N N . VAL A 1 73 ? -5.080 8.782 10.217 1.00 98.00 73 VAL A N 1
ATOM 567 C CA . VAL A 1 73 ? -4.080 9.336 9.291 1.00 98.00 73 VAL A CA 1
ATOM 568 C C . VAL A 1 73 ? -2.693 9.139 9.893 1.00 98.00 73 VAL A C 1
ATOM 570 O O . VAL A 1 73 ? -2.408 9.655 10.972 1.00 98.00 73 VAL A O 1
ATOM 573 N N . VAL A 1 74 ? -1.839 8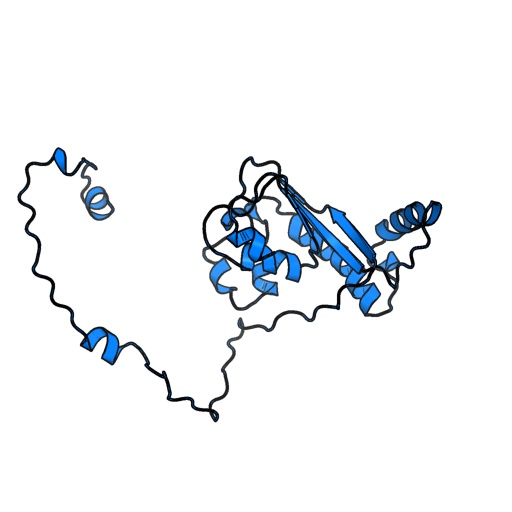.370 9.217 1.00 98.06 74 VAL A N 1
ATOM 574 C CA . VAL A 1 74 ? -0.468 8.084 9.682 1.00 98.06 74 VAL A CA 1
ATOM 575 C C . VAL A 1 74 ? 0.605 8.766 8.842 1.00 98.06 74 VAL A C 1
ATOM 577 O O . VAL A 1 74 ? 1.741 8.862 9.296 1.00 98.06 74 VAL A O 1
ATOM 580 N N . SER A 1 75 ? 0.249 9.248 7.648 1.00 98.00 75 SER A N 1
ATOM 581 C CA . SER A 1 75 ? 1.136 10.019 6.778 1.00 98.00 75 SER A CA 1
ATOM 582 C C . SER A 1 75 ? 0.339 11.004 5.925 1.00 98.00 75 SER A C 1
ATOM 584 O O . SER A 1 75 ? -0.749 10.678 5.439 1.00 98.00 75 SER A O 1
ATOM 586 N N . GLU A 1 76 ? 0.886 12.202 5.748 1.00 97.44 76 GLU A N 1
ATOM 587 C CA . GLU A 1 76 ? 0.314 13.283 4.947 1.00 97.44 76 GLU A CA 1
ATOM 588 C C . GLU A 1 76 ? 1.386 13.819 3.988 1.00 97.44 76 GLU A C 1
ATOM 590 O O . GLU A 1 76 ? 2.426 14.319 4.411 1.00 97.44 76 GLU A O 1
ATOM 595 N N . ILE A 1 77 ? 1.151 13.677 2.682 1.00 96.88 77 ILE A N 1
ATOM 596 C CA . ILE A 1 77 ? 2.141 13.936 1.633 1.00 96.88 77 ILE A CA 1
ATOM 597 C C . ILE A 1 77 ? 1.646 15.065 0.724 1.00 96.88 77 ILE A C 1
ATOM 599 O O . ILE A 1 77 ? 0.661 14.927 -0.008 1.00 96.88 77 ILE A O 1
ATOM 603 N N . HIS A 1 78 ? 2.359 16.190 0.739 1.00 96.75 78 HIS A N 1
ATOM 604 C CA . HIS A 1 78 ? 1.983 17.393 -0.012 1.00 96.75 78 HIS A CA 1
ATOM 605 C C . HIS A 1 78 ? 2.764 17.607 -1.309 1.00 96.75 78 HIS A C 1
ATOM 607 O O . HIS A 1 78 ? 2.533 18.609 -1.989 1.00 96.75 78 HIS A O 1
ATOM 613 N N . ASP A 1 79 ? 3.667 16.692 -1.675 1.00 95.50 79 ASP A N 1
ATOM 614 C CA . ASP A 1 79 ? 4.350 16.749 -2.965 1.00 95.50 79 ASP A CA 1
ATOM 615 C C . ASP A 1 79 ? 3.323 16.876 -4.109 1.00 95.50 79 ASP A C 1
ATOM 617 O O . ASP A 1 79 ? 2.337 16.130 -4.129 1.00 95.50 79 ASP A O 1
ATOM 621 N N . PRO A 1 80 ? 3.539 17.772 -5.094 1.00 95.75 80 PRO A N 1
ATOM 622 C CA . PRO A 1 80 ? 2.608 17.953 -6.208 1.00 95.75 80 PRO A CA 1
ATOM 623 C C . PRO A 1 80 ? 2.307 16.664 -6.976 1.00 95.75 80 PRO A C 1
ATOM 625 O O . PRO A 1 80 ? 1.223 16.533 -7.538 1.00 95.75 80 PRO A O 1
ATOM 628 N N . VAL A 1 81 ? 3.274 15.741 -7.007 1.00 95.62 81 VAL A N 1
ATOM 629 C CA . VAL A 1 81 ? 3.182 14.383 -7.545 1.00 95.62 81 VAL A CA 1
ATOM 630 C C . VAL A 1 81 ? 4.071 13.483 -6.685 1.00 95.62 81 VAL A C 1
ATOM 632 O O . VAL A 1 81 ? 5.207 13.850 -6.396 1.00 95.62 81 VAL A O 1
ATOM 635 N N . THR A 1 82 ? 3.579 12.303 -6.309 1.00 95.12 82 THR A N 1
ATOM 636 C CA . THR A 1 82 ? 4.387 11.259 -5.655 1.00 95.12 82 THR A CA 1
ATOM 637 C C . THR A 1 82 ? 4.507 10.054 -6.579 1.00 95.12 82 THR A C 1
ATOM 639 O O . THR A 1 82 ? 3.506 9.486 -7.025 1.00 95.12 82 THR A O 1
ATOM 642 N N . THR A 1 83 ? 5.732 9.642 -6.869 1.00 94.81 83 THR A N 1
ATOM 643 C CA . THR A 1 83 ? 6.027 8.518 -7.761 1.00 94.81 83 THR A CA 1
ATOM 644 C C . THR A 1 83 ? 5.919 7.172 -7.044 1.00 94.81 83 THR A C 1
ATOM 646 O O . THR A 1 83 ? 6.069 7.067 -5.827 1.00 94.81 83 THR A O 1
ATOM 649 N N . THR A 1 84 ? 5.724 6.088 -7.795 1.00 92.75 84 THR A N 1
ATOM 650 C CA . THR A 1 84 ? 5.700 4.729 -7.231 1.00 92.75 84 THR A CA 1
ATOM 651 C C . THR A 1 84 ? 7.021 4.322 -6.577 1.00 92.75 84 THR A C 1
ATOM 653 O O . THR A 1 84 ? 7.004 3.485 -5.685 1.00 92.75 84 THR A O 1
ATOM 656 N N . ASP A 1 85 ? 8.150 4.905 -6.998 1.00 92.06 85 ASP A N 1
ATOM 657 C CA . ASP A 1 85 ? 9.481 4.669 -6.411 1.00 92.06 85 ASP A CA 1
ATOM 658 C C . ASP A 1 85 ? 9.688 5.362 -5.059 1.00 92.06 85 ASP A C 1
ATOM 660 O O . ASP A 1 85 ? 10.571 4.983 -4.284 1.00 92.06 85 ASP A O 1
ATOM 664 N N . GLU A 1 86 ? 8.895 6.395 -4.795 1.00 93.75 86 GLU A N 1
ATOM 665 C CA . GLU A 1 86 ? 8.856 7.100 -3.518 1.00 93.75 86 GLU A CA 1
ATOM 666 C C . GLU A 1 86 ? 7.883 6.426 -2.543 1.00 93.75 86 GLU A C 1
ATOM 668 O O . GLU A 1 86 ? 8.148 6.399 -1.343 1.00 93.75 86 GLU A O 1
ATOM 673 N N . LEU A 1 87 ? 6.803 5.825 -3.061 1.00 94.56 87 LEU A N 1
ATOM 674 C CA . LEU A 1 87 ? 5.873 4.998 -2.282 1.00 94.56 87 LEU A CA 1
ATOM 675 C C . LEU A 1 87 ? 6.497 3.662 -1.867 1.00 94.56 87 LEU A C 1
ATOM 677 O O . LEU A 1 87 ? 6.370 3.251 -0.717 1.00 94.56 87 LEU A O 1
ATOM 681 N N . ILE A 1 88 ? 7.181 2.985 -2.792 1.00 94.75 88 ILE A N 1
ATOM 682 C CA . ILE A 1 88 ? 7.943 1.773 -2.503 1.00 94.75 88 ILE A CA 1
ATOM 683 C C . ILE A 1 88 ? 9.257 1.785 -3.302 1.00 94.75 88 ILE A C 1
ATOM 685 O O . ILE A 1 88 ? 9.243 1.766 -4.542 1.00 94.75 88 ILE A O 1
ATOM 689 N N . PRO A 1 89 ? 10.421 1.823 -2.630 1.00 91.06 89 PRO A N 1
ATOM 690 C CA . PRO A 1 89 ? 11.697 1.900 -3.321 1.00 91.06 89 PRO A CA 1
ATOM 691 C C . PRO A 1 89 ? 11.970 0.636 -4.140 1.00 91.06 89 PRO A C 1
ATOM 693 O O . PRO A 1 89 ? 11.601 -0.474 -3.753 1.00 91.06 89 PRO A O 1
ATOM 696 N N . SER A 1 90 ? 12.662 0.806 -5.267 1.00 84.75 90 SER A N 1
ATOM 697 C CA . SER A 1 90 ? 13.289 -0.277 -6.032 1.00 84.75 90 SER A CA 1
ATOM 698 C C . SER A 1 90 ? 14.751 -0.504 -5.626 1.00 84.75 90 SER A C 1
ATOM 700 O O . SER A 1 90 ? 15.272 0.132 -4.711 1.00 84.75 90 SER A O 1
ATOM 702 N N . GLY A 1 91 ? 15.447 -1.355 -6.388 1.00 85.56 91 GLY A N 1
ATOM 703 C CA . GLY A 1 91 ? 16.855 -1.681 -6.175 1.00 85.56 91 GLY A CA 1
ATOM 704 C C . GLY A 1 91 ? 16.975 -2.951 -5.348 1.00 85.56 91 GLY A C 1
ATOM 705 O O . GLY A 1 91 ? 16.291 -3.930 -5.641 1.00 85.56 91 GLY A O 1
ATOM 706 N N . GLU A 1 92 ? 17.798 -2.925 -4.304 1.00 82.62 92 GLU A N 1
ATOM 707 C CA . GLU A 1 92 ? 18.026 -4.076 -3.417 1.00 82.62 92 GLU A CA 1
ATOM 708 C C . GLU A 1 92 ? 16.731 -4.591 -2.770 1.00 82.62 92 GLU A C 1
ATOM 710 O O . GLU A 1 92 ? 16.540 -5.802 -2.636 1.00 82.62 92 GLU A O 1
ATOM 715 N N . THR A 1 93 ? 15.781 -3.693 -2.491 1.00 87.31 93 THR A N 1
ATOM 716 C CA . THR A 1 93 ? 14.440 -4.013 -1.972 1.00 87.31 93 THR A CA 1
ATOM 717 C C . THR A 1 93 ? 13.627 -4.898 -2.913 1.00 87.31 93 THR A C 1
ATOM 719 O O . THR A 1 93 ? 12.763 -5.648 -2.466 1.00 87.31 93 THR A O 1
ATOM 722 N N . SER A 1 94 ? 13.922 -4.887 -4.221 1.00 84.81 94 SER A N 1
ATOM 723 C CA . SER A 1 94 ? 13.228 -5.741 -5.194 1.00 84.81 94 SER A CA 1
ATOM 724 C C . SER A 1 94 ? 13.482 -7.230 -4.959 1.00 84.81 94 SER A C 1
ATOM 726 O O . SER A 1 94 ? 12.697 -8.054 -5.424 1.00 84.81 94 SER A O 1
ATOM 728 N N . SER A 1 95 ? 14.510 -7.577 -4.181 1.00 90.62 95 SER A N 1
ATOM 729 C CA . SER A 1 95 ? 14.757 -8.947 -3.726 1.00 90.62 95 SER A CA 1
ATOM 730 C C . SER A 1 95 ? 13.622 -9.482 -2.844 1.00 90.62 95 SER A C 1
ATOM 732 O O . SER A 1 95 ? 13.423 -10.691 -2.795 1.00 90.62 95 SER A O 1
ATOM 734 N N . PHE A 1 96 ? 12.846 -8.603 -2.192 1.00 93.50 96 PHE A N 1
ATOM 735 C CA . PHE A 1 96 ? 11.699 -8.942 -1.340 1.00 93.50 96 PHE A CA 1
ATOM 736 C C . PHE A 1 96 ? 10.355 -8.972 -2.076 1.00 93.50 96 PHE A C 1
ATOM 738 O O . PHE A 1 96 ? 9.323 -9.098 -1.432 1.00 93.50 96 PHE A O 1
ATOM 745 N N . ARG A 1 97 ? 10.316 -8.898 -3.413 1.00 91.38 97 ARG A N 1
ATOM 746 C CA . ARG A 1 97 ? 9.042 -8.886 -4.165 1.00 91.38 97 ARG A CA 1
ATOM 747 C C . ARG A 1 97 ? 8.132 -10.086 -3.900 1.00 91.38 97 ARG A C 1
ATOM 749 O O . ARG A 1 97 ? 6.921 -9.939 -4.001 1.00 91.38 97 ARG A O 1
ATOM 756 N N . SER A 1 98 ? 8.706 -11.231 -3.543 1.00 92.69 98 SER A N 1
ATOM 757 C CA . SER A 1 98 ? 7.965 -12.443 -3.172 1.00 92.69 98 SER A CA 1
ATOM 758 C C . SER A 1 98 ? 7.743 -12.588 -1.660 1.00 92.69 98 SER A C 1
ATOM 760 O O . SER A 1 98 ? 7.277 -13.630 -1.213 1.00 92.69 98 SER A O 1
ATOM 762 N N . ASN A 1 99 ? 8.090 -11.572 -0.867 1.00 95.75 99 ASN A N 1
ATOM 763 C CA . ASN A 1 99 ? 7.905 -11.520 0.579 1.00 95.75 99 ASN A CA 1
ATOM 764 C C . ASN A 1 99 ? 7.100 -10.259 0.941 1.00 95.75 99 ASN A C 1
ATOM 766 O O . ASN A 1 99 ? 7.698 -9.199 1.148 1.00 95.75 99 ASN A O 1
ATOM 770 N N . PRO A 1 100 ? 5.757 -10.346 1.013 1.00 95.00 100 PRO A N 1
ATOM 771 C CA . PRO A 1 100 ? 4.895 -9.177 1.184 1.00 95.00 100 PRO A CA 1
ATOM 772 C C . PRO A 1 100 ? 5.234 -8.336 2.420 1.00 95.00 100 PRO A C 1
ATOM 774 O O . PRO A 1 100 ? 5.384 -7.121 2.305 1.00 95.00 100 PRO A O 1
ATOM 777 N N . LEU A 1 101 ? 5.419 -8.975 3.582 1.00 94.75 101 LEU A N 1
ATOM 778 C CA . LEU A 1 101 ? 5.800 -8.293 4.826 1.00 94.75 101 LEU A CA 1
ATOM 779 C C . LEU A 1 101 ? 7.216 -7.719 4.743 1.00 94.75 101 LEU A C 1
ATOM 781 O O . LEU A 1 101 ? 7.419 -6.558 5.080 1.00 94.75 101 LEU A O 1
ATOM 785 N N . GLY A 1 102 ? 8.176 -8.502 4.238 1.00 95.88 102 GLY A N 1
ATOM 786 C CA . GLY A 1 102 ? 9.563 -8.059 4.097 1.00 95.88 102 GLY A CA 1
ATOM 787 C C . GLY A 1 102 ? 9.708 -6.842 3.184 1.00 95.88 102 GLY A C 1
ATOM 788 O O . GLY A 1 102 ? 10.473 -5.934 3.491 1.00 95.88 102 GLY A O 1
ATOM 789 N N . LEU A 1 103 ? 8.946 -6.782 2.088 1.00 96.44 103 LEU A N 1
ATOM 790 C CA . LEU A 1 103 ? 8.921 -5.605 1.225 1.00 96.44 103 LEU A CA 1
ATOM 791 C C . LEU A 1 103 ? 8.193 -4.430 1.883 1.00 96.44 103 LEU A C 1
ATOM 793 O O . LEU A 1 103 ? 8.614 -3.285 1.723 1.00 96.44 103 LEU A O 1
ATOM 797 N N . ALA A 1 104 ? 7.121 -4.699 2.630 1.00 96.75 104 ALA A N 1
ATOM 798 C CA . ALA A 1 104 ? 6.331 -3.649 3.251 1.00 96.75 104 ALA A CA 1
ATOM 799 C C . ALA A 1 104 ? 7.114 -2.827 4.288 1.00 96.75 104 ALA A C 1
ATOM 801 O O . ALA A 1 104 ? 6.823 -1.644 4.447 1.00 96.75 104 ALA A O 1
ATOM 802 N N . GLU A 1 105 ? 8.171 -3.377 4.893 1.00 96.88 105 GLU A N 1
ATOM 803 C CA . GLU A 1 105 ? 9.096 -2.629 5.767 1.00 96.88 105 GLU A CA 1
ATOM 804 C C . GLU A 1 105 ? 9.758 -1.414 5.096 1.00 96.88 105 GLU A C 1
ATOM 806 O O . GLU A 1 105 ? 10.271 -0.531 5.778 1.00 96.88 105 GLU A O 1
ATOM 811 N N . PHE A 1 106 ? 9.749 -1.341 3.763 1.00 96.75 106 PHE A N 1
ATOM 812 C CA . PHE A 1 106 ? 10.340 -0.236 3.010 1.00 96.75 106 PHE A CA 1
ATOM 813 C C . PHE A 1 106 ? 9.313 0.797 2.527 1.00 96.75 106 PHE A C 1
ATOM 815 O O . PHE A 1 106 ? 9.696 1.780 1.880 1.00 96.75 106 PHE A O 1
ATOM 822 N N . THR A 1 107 ? 8.025 0.589 2.811 1.00 96.75 107 THR A N 1
ATOM 823 C CA . THR A 1 107 ? 6.933 1.460 2.351 1.00 96.75 107 THR A CA 1
ATOM 824 C C . THR A 1 107 ? 7.132 2.879 2.857 1.00 96.75 107 THR A C 1
ATOM 826 O O . THR A 1 107 ? 7.378 3.088 4.040 1.00 96.75 107 THR A O 1
ATOM 829 N N . LEU A 1 108 ? 7.044 3.853 1.950 1.00 96.44 108 LEU A N 1
ATOM 830 C CA . LEU A 1 108 ? 7.233 5.283 2.203 1.00 96.44 108 LEU A CA 1
ATOM 831 C C . LEU A 1 108 ? 8.570 5.673 2.850 1.00 96.44 108 LEU A C 1
ATOM 833 O O . LEU A 1 108 ? 8.765 6.845 3.139 1.00 96.44 108 LEU A O 1
ATOM 837 N N . SER A 1 109 ? 9.544 4.767 2.976 1.00 95.19 109 SER A N 1
ATOM 838 C CA . SER A 1 109 ? 10.834 5.028 3.643 1.00 95.19 109 SER A CA 1
ATOM 839 C C . SER A 1 109 ? 11.603 6.248 3.115 1.00 95.19 109 SER A C 1
ATOM 841 O O . SER A 1 109 ? 12.387 6.849 3.844 1.00 95.19 109 SER A O 1
ATOM 843 N N . ARG A 1 110 ? 11.384 6.633 1.850 1.00 92.06 110 ARG A N 1
ATOM 844 C CA . ARG A 1 110 ? 11.996 7.816 1.219 1.00 92.06 110 ARG A CA 1
ATOM 845 C C . ARG A 1 110 ? 11.207 9.116 1.412 1.00 92.06 110 ARG A C 1
ATOM 847 O O . ARG A 1 110 ? 11.759 10.179 1.142 1.00 92.06 110 ARG A O 1
ATOM 854 N N . LYS A 1 111 ? 9.935 9.039 1.812 1.00 94.31 111 LYS A N 1
ATOM 855 C CA . LYS A 1 111 ? 9.023 10.185 1.983 1.00 94.31 111 LYS A CA 1
ATOM 856 C C . LYS A 1 111 ? 8.667 10.436 3.440 1.00 94.31 111 LYS A C 1
ATOM 858 O O . LYS A 1 111 ? 8.740 11.570 3.891 1.00 94.31 111 LYS A O 1
ATOM 863 N N . ASP A 1 112 ? 8.329 9.378 4.160 1.00 96.69 112 ASP A N 1
ATOM 864 C CA . ASP A 1 112 ? 7.977 9.388 5.573 1.00 96.69 112 ASP A CA 1
ATOM 865 C C . ASP A 1 112 ? 8.594 8.150 6.248 1.00 96.69 112 ASP A C 1
ATOM 867 O O . ASP A 1 112 ? 7.985 7.076 6.269 1.00 96.69 112 ASP A O 1
ATOM 871 N N . PRO A 1 113 ? 9.824 8.268 6.783 1.00 96.50 113 PRO A N 1
ATOM 872 C CA . PRO A 1 113 ? 10.517 7.157 7.433 1.00 96.50 113 PRO A CA 1
ATOM 873 C C . PRO A 1 113 ? 9.778 6.568 8.645 1.00 96.50 113 PRO A C 1
ATOM 875 O O . PRO A 1 113 ? 10.041 5.427 9.020 1.00 96.50 113 PRO A O 1
ATOM 878 N N . GLU A 1 114 ? 8.859 7.314 9.265 1.00 97.56 114 GLU A N 1
ATOM 879 C CA . GLU A 1 114 ? 8.099 6.852 10.431 1.00 97.56 114 GLU A CA 1
ATOM 880 C C . GLU A 1 114 ? 6.821 6.094 10.048 1.00 97.56 114 GLU A C 1
ATOM 882 O O . GLU A 1 114 ? 6.211 5.455 10.911 1.00 97.56 114 GLU A O 1
ATOM 887 N N . TYR A 1 115 ? 6.412 6.144 8.773 1.00 98.19 115 TYR A N 1
ATOM 888 C CA . TYR A 1 115 ? 5.152 5.575 8.290 1.00 98.19 115 TYR A CA 1
ATOM 889 C C . TYR A 1 115 ? 4.949 4.127 8.740 1.00 98.19 115 TYR A C 1
ATOM 891 O O . TYR A 1 115 ? 3.909 3.799 9.308 1.00 98.19 115 TYR A O 1
ATOM 899 N N . VAL A 1 116 ? 5.947 3.264 8.531 1.00 98.25 116 VAL A N 1
ATOM 900 C CA . VAL A 1 116 ? 5.841 1.831 8.850 1.00 98.25 116 VAL A CA 1
ATOM 901 C C . VAL A 1 116 ? 5.591 1.619 10.343 1.00 98.25 116 VAL A C 1
ATOM 903 O O . VAL A 1 116 ? 4.733 0.818 10.716 1.00 98.25 116 VAL A O 1
ATOM 906 N N . GLY A 1 117 ? 6.292 2.364 11.203 1.00 98.31 117 GLY A N 1
ATOM 907 C CA . GLY A 1 117 ? 6.095 2.305 12.651 1.00 98.31 117 GLY A CA 1
ATOM 908 C C . GLY A 1 117 ? 4.695 2.766 13.056 1.00 98.31 117 GLY A C 1
ATOM 909 O O . GLY A 1 117 ? 4.010 2.070 13.804 1.00 98.31 117 GLY A O 1
ATOM 910 N N . LYS A 1 118 ? 4.235 3.896 12.504 1.00 98.38 118 LYS A N 1
ATOM 911 C CA . LYS A 1 118 ? 2.897 4.449 12.771 1.00 98.38 118 LYS A CA 1
ATOM 912 C C . LYS A 1 118 ? 1.781 3.516 12.285 1.00 98.38 118 LYS A C 1
ATOM 914 O O . LYS A 1 118 ? 0.832 3.275 13.026 1.00 98.38 118 LYS A O 1
ATOM 919 N N . ALA A 1 119 ? 1.899 2.962 11.078 1.00 98.38 119 ALA A N 1
ATOM 920 C CA . ALA A 1 119 ? 0.926 2.027 10.512 1.00 98.38 119 ALA A CA 1
ATOM 921 C C . ALA A 1 119 ? 0.826 0.744 11.351 1.00 98.38 119 ALA A C 1
ATOM 923 O O . ALA A 1 119 ? -0.272 0.332 11.722 1.00 98.38 119 ALA A O 1
ATOM 924 N N . LYS A 1 120 ? 1.971 0.167 11.742 1.00 98.12 120 LYS A N 1
ATOM 925 C CA . LYS A 1 120 ? 2.013 -1.014 12.615 1.00 98.12 120 LYS A CA 1
ATOM 926 C C . LYS A 1 120 ? 1.423 -0.758 13.994 1.00 98.12 120 LYS A C 1
ATOM 928 O O . LYS A 1 120 ? 0.721 -1.629 14.493 1.00 98.12 120 LYS A O 1
ATOM 933 N N . ALA A 1 121 ? 1.673 0.409 14.591 1.00 98.25 121 ALA A N 1
ATOM 934 C CA . ALA A 1 121 ? 1.080 0.769 15.878 1.00 98.25 121 ALA A CA 1
ATOM 935 C C . ALA A 1 121 ? -0.456 0.746 15.807 1.00 98.25 121 ALA A C 1
ATOM 937 O O . ALA A 1 121 ? -1.098 0.156 16.666 1.00 98.25 121 ALA A O 1
ATOM 938 N N . VAL A 1 122 ? -1.043 1.282 14.731 1.00 98.25 122 VAL A N 1
ATOM 939 C CA . VAL A 1 122 ? -2.497 1.205 14.496 1.00 98.25 122 VAL A CA 1
ATOM 940 C C . VAL A 1 122 ? -2.958 -0.233 14.250 1.00 98.25 122 VAL A C 1
ATOM 942 O O . VAL A 1 122 ? -3.986 -0.650 14.779 1.00 98.25 122 VAL A O 1
ATOM 945 N N . GLN A 1 123 ? -2.186 -1.014 13.488 1.00 97.50 123 GLN A N 1
ATOM 946 C CA . GLN A 1 123 ? -2.496 -2.416 13.194 1.00 97.50 123 GLN A CA 1
ATOM 947 C C . GLN A 1 123 ? -2.589 -3.284 14.462 1.00 97.50 123 GLN A C 1
ATOM 949 O O . GLN A 1 123 ? -3.307 -4.283 14.450 1.00 97.50 123 GLN A O 1
ATOM 954 N N . LEU A 1 124 ? -1.902 -2.925 15.554 1.00 97.75 124 LEU A N 1
ATOM 955 C CA . LEU A 1 124 ? -2.037 -3.629 16.835 1.00 97.75 124 LEU A CA 1
ATOM 956 C C . LEU A 1 124 ? -3.480 -3.596 17.357 1.00 97.75 124 LEU A C 1
ATOM 958 O O . LEU A 1 124 ? -3.961 -4.622 17.830 1.00 97.75 124 LEU A O 1
ATOM 962 N N . GLY A 1 125 ? -4.189 -2.473 17.201 1.00 97.62 125 GLY A N 1
ATOM 963 C CA . GLY A 1 125 ? -5.597 -2.360 17.594 1.00 97.62 125 GLY A CA 1
ATOM 964 C C . GLY A 1 125 ? -6.506 -3.312 16.811 1.00 97.62 125 GLY A C 1
ATOM 965 O O . GLY A 1 125 ? -7.334 -4.001 17.399 1.00 97.62 125 GLY A O 1
ATOM 966 N N . GLU A 1 126 ? -6.305 -3.425 15.495 1.00 97.69 126 GLU A N 1
ATOM 967 C CA . GLU A 1 126 ? -7.066 -4.368 14.660 1.00 97.69 126 GLU A CA 1
ATOM 968 C C . GLU A 1 126 ? -6.736 -5.827 14.981 1.00 97.69 126 GLU A C 1
ATOM 970 O O . GLU A 1 126 ? -7.628 -6.671 15.012 1.00 97.69 126 GLU A O 1
ATOM 975 N N . LYS A 1 127 ? -5.464 -6.135 15.259 1.00 97.06 127 LYS A N 1
ATOM 976 C CA . LYS A 1 127 ? -5.060 -7.480 15.688 1.00 97.06 127 LYS A CA 1
ATOM 977 C C . LYS A 1 127 ? -5.719 -7.864 17.010 1.00 97.06 127 LYS A C 1
ATOM 979 O O . LYS A 1 127 ? -6.257 -8.964 17.098 1.00 97.06 127 LYS A O 1
ATOM 984 N N . ALA A 1 128 ? -5.739 -6.955 17.986 1.00 97.88 128 ALA A N 1
ATOM 985 C CA . ALA A 1 128 ? -6.428 -7.170 19.253 1.00 97.88 128 ALA A CA 1
ATOM 986 C C . ALA A 1 128 ? -7.934 -7.394 19.038 1.00 97.88 128 ALA A C 1
ATOM 988 O O . ALA A 1 128 ? -8.488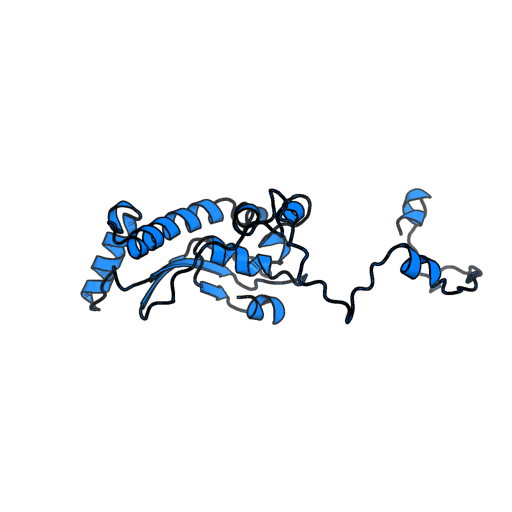 -8.361 19.553 1.00 97.88 128 ALA A O 1
ATOM 989 N N . ARG A 1 129 ? -8.581 -6.579 18.192 1.00 97.56 129 ARG A N 1
ATOM 990 C CA . ARG A 1 129 ? -10.002 -6.739 17.844 1.00 97.56 129 ARG A CA 1
ATOM 991 C C . ARG A 1 129 ? -10.302 -8.114 17.240 1.00 97.56 129 ARG A C 1
ATOM 993 O O . ARG A 1 129 ? -11.239 -8.777 17.671 1.00 97.56 129 ARG A O 1
ATOM 1000 N N . VAL A 1 130 ? -9.508 -8.553 16.260 1.00 97.06 130 VAL A N 1
ATOM 1001 C CA . VAL A 1 130 ? -9.681 -9.861 15.599 1.00 97.06 130 VAL A CA 1
ATOM 1002 C C . VAL A 1 130 ? -9.438 -11.023 16.568 1.00 97.06 130 VAL A C 1
ATOM 1004 O O . VAL A 1 130 ? -10.128 -12.036 16.483 1.00 97.06 130 VAL A O 1
ATOM 1007 N N . ALA A 1 131 ? -8.499 -10.874 17.505 1.00 96.81 131 ALA A N 1
ATOM 1008 C CA . ALA A 1 131 ? -8.211 -11.873 18.534 1.00 96.81 131 ALA A CA 1
ATOM 1009 C C . ALA A 1 131 ? -9.220 -11.879 19.703 1.00 96.81 131 ALA A C 1
ATOM 1011 O O . ALA A 1 131 ? -9.194 -12.798 20.520 1.00 96.81 131 ALA A O 1
ATOM 1012 N N . GLY A 1 132 ? -10.112 -10.883 19.796 1.00 96.50 132 GLY A N 1
ATOM 1013 C CA . GLY A 1 132 ? -11.007 -10.702 20.946 1.00 96.50 132 GLY A CA 1
ATOM 1014 C C . GLY A 1 132 ? -10.292 -10.207 22.210 1.00 96.50 132 GLY A C 1
ATOM 1015 O O . GLY A 1 132 ? -10.772 -10.429 23.320 1.00 96.50 132 GLY A O 1
ATOM 1016 N N . GLU A 1 133 ? -9.132 -9.572 22.047 1.00 97.56 133 GLU A N 1
ATOM 1017 C CA . GLU A 1 133 ? -8.320 -8.983 23.112 1.00 97.56 133 GLU A CA 1
ATOM 1018 C C . GLU A 1 133 ? -8.713 -7.517 23.384 1.00 97.56 133 GLU A C 1
ATOM 1020 O O . GLU A 1 133 ? -9.537 -6.922 22.684 1.00 97.56 133 GLU A O 1
ATOM 1025 N N . ASP A 1 134 ? -8.113 -6.906 24.411 1.00 97.19 134 ASP A N 1
ATOM 1026 C CA . ASP A 1 134 ? -8.363 -5.503 24.756 1.00 97.19 134 ASP A CA 1
ATOM 1027 C C . ASP A 1 134 ? -7.728 -4.544 23.732 1.00 97.19 134 ASP A C 1
ATOM 1029 O O . ASP A 1 134 ? -6.521 -4.276 23.740 1.00 97.19 134 ASP A O 1
ATOM 1033 N N . ILE A 1 135 ? -8.580 -3.984 22.870 1.00 97.75 135 ILE A N 1
ATOM 1034 C CA . ILE A 1 135 ? -8.220 -2.993 21.848 1.00 97.75 135 ILE A CA 1
ATOM 1035 C C . ILE A 1 135 ? -7.524 -1.777 22.471 1.00 97.75 135 ILE A C 1
ATOM 1037 O O . ILE A 1 135 ? -6.574 -1.258 21.891 1.00 97.75 135 ILE A O 1
ATOM 1041 N N . PHE A 1 136 ? -7.960 -1.321 23.647 1.00 97.88 136 PHE A N 1
ATOM 1042 C CA . PHE A 1 136 ? -7.440 -0.107 24.280 1.00 97.88 136 PHE A CA 1
ATOM 1043 C C . PHE A 1 136 ? -6.125 -0.346 25.022 1.00 97.88 136 PHE A C 1
ATOM 1045 O O . PHE A 1 136 ? -5.376 0.599 25.256 1.00 97.88 136 PHE A O 1
ATOM 1052 N N . ALA A 1 137 ? -5.802 -1.594 25.360 1.00 97.38 137 ALA A N 1
ATOM 1053 C CA . ALA A 1 137 ? -4.457 -1.946 25.800 1.00 97.38 137 ALA A CA 1
ATOM 1054 C C . ALA A 1 137 ? -3.467 -1.932 24.620 1.00 97.38 137 ALA A C 1
ATOM 1056 O O . ALA A 1 137 ? -2.336 -1.467 24.769 1.00 97.38 137 ALA A O 1
ATOM 1057 N N . ALA A 1 138 ? -3.898 -2.407 23.445 1.00 97.25 138 ALA A N 1
ATOM 1058 C CA . ALA A 1 138 ? -3.078 -2.459 22.233 1.00 97.25 138 ALA A CA 1
ATOM 1059 C C . ALA A 1 138 ? -2.942 -1.102 21.512 1.00 97.25 138 ALA A C 1
ATOM 1061 O O . ALA A 1 138 ? -1.893 -0.819 20.934 1.00 97.25 138 ALA A O 1
ATOM 1062 N N . LEU A 1 139 ? -3.984 -0.265 21.553 1.00 97.75 139 LEU A N 1
ATOM 1063 C CA . LEU A 1 139 ? -4.045 1.067 20.946 1.00 97.75 139 LEU A CA 1
ATOM 1064 C C . LEU A 1 139 ? -4.715 2.068 21.914 1.00 97.75 139 LEU A C 1
ATOM 1066 O O . LEU A 1 139 ? -5.899 2.385 21.758 1.00 97.75 139 LEU A O 1
ATOM 1070 N N . PRO A 1 140 ? -3.987 2.572 22.930 1.00 97.69 140 PRO A N 1
ATOM 1071 C CA . PRO A 1 140 ? -4.561 3.393 24.001 1.00 97.69 140 PRO A CA 1
ATOM 1072 C C . PRO A 1 140 ? -5.278 4.657 23.533 1.00 97.69 140 PRO A C 1
ATOM 1074 O O . PRO A 1 140 ? -6.310 5.026 24.096 1.00 97.69 140 PRO A O 1
ATOM 1077 N N . GLU A 1 141 ? -4.785 5.309 22.479 1.00 96.06 141 GLU A N 1
ATOM 1078 C CA . GLU A 1 141 ? -5.410 6.522 21.951 1.00 96.06 141 GLU A CA 1
ATOM 1079 C C . GLU A 1 141 ? -6.802 6.279 21.352 1.00 96.06 141 GLU A C 1
ATOM 1081 O O . GLU A 1 141 ? -7.592 7.217 21.253 1.00 96.06 141 GLU A O 1
ATOM 1086 N N . ALA A 1 142 ? -7.134 5.039 20.968 1.00 96.75 142 ALA A N 1
ATOM 1087 C CA . ALA A 1 142 ? -8.435 4.728 20.384 1.00 96.75 142 ALA A CA 1
ATOM 1088 C C . ALA A 1 142 ? -9.574 4.933 21.387 1.00 96.75 142 ALA A C 1
ATOM 1090 O O . ALA A 1 142 ? -10.689 5.238 20.974 1.00 96.75 142 ALA A O 1
ATOM 1091 N N . LYS A 1 143 ? -9.298 4.818 22.692 1.00 96.94 143 LYS A N 1
ATOM 1092 C CA . LYS A 1 143 ? -10.308 4.967 23.742 1.00 96.94 143 LYS A CA 1
ATOM 1093 C C . LYS A 1 143 ? -10.978 6.335 23.699 1.00 96.94 143 LYS A C 1
ATOM 1095 O O . LYS A 1 143 ? -12.187 6.416 23.533 1.00 96.94 143 LYS A O 1
ATOM 1100 N N . GLU A 1 144 ? -10.181 7.400 23.754 1.00 97.25 144 GLU A N 1
ATOM 1101 C CA . GLU A 1 144 ? -10.705 8.769 23.714 1.00 97.25 144 GLU A CA 1
ATOM 1102 C C . GLU A 1 144 ? -11.455 9.051 22.400 1.00 97.25 144 GLU A C 1
ATOM 1104 O O . GLU A 1 144 ? -12.428 9.805 22.374 1.00 97.25 144 GLU A O 1
ATOM 1109 N N . VAL A 1 145 ? -11.019 8.434 21.298 1.00 97.31 145 VAL A N 1
ATOM 1110 C CA . VAL A 1 145 ? -11.658 8.594 19.989 1.00 97.31 145 VAL A CA 1
ATOM 1111 C C . VAL A 1 145 ? -13.027 7.915 19.952 1.00 97.31 145 VAL A C 1
ATOM 1113 O O . VAL A 1 145 ? -13.996 8.550 19.540 1.00 97.31 145 VAL A O 1
ATOM 1116 N N . PHE A 1 146 ? -13.130 6.665 20.407 1.00 97.56 146 PHE A N 1
ATOM 1117 C CA . PHE A 1 146 ? -14.411 5.962 20.490 1.00 97.56 146 PHE A CA 1
ATOM 1118 C C . PHE A 1 146 ? -15.359 6.622 21.494 1.00 97.56 146 PHE A C 1
ATOM 1120 O O . PHE A 1 146 ? -16.535 6.768 21.175 1.00 97.56 146 PHE A O 1
ATOM 1127 N N . ASP A 1 147 ? -14.862 7.097 22.640 1.00 97.31 147 ASP A N 1
ATOM 1128 C CA . ASP A 1 147 ? -15.666 7.844 23.617 1.00 97.31 147 ASP A CA 1
ATOM 1129 C C . ASP A 1 147 ? -16.313 9.078 22.958 1.00 97.31 147 ASP A C 1
ATOM 1131 O O . ASP A 1 147 ? -17.524 9.268 23.049 1.00 97.31 147 ASP A O 1
ATOM 1135 N N . LYS A 1 148 ? -15.535 9.863 22.197 1.00 97.44 148 LYS A N 1
ATOM 1136 C CA . LYS A 1 148 ? -16.031 11.035 21.448 1.00 97.44 148 LYS A CA 1
ATOM 1137 C C . LYS A 1 148 ? -17.010 10.681 20.331 1.00 97.44 148 LYS A C 1
ATOM 1139 O O . LYS A 1 148 ? -17.956 11.426 20.085 1.00 97.44 148 LYS A O 1
ATOM 1144 N N . ILE A 1 149 ? -16.778 9.583 19.612 1.00 96.62 149 ILE A N 1
ATOM 1145 C CA . ILE A 1 149 ? -17.709 9.100 18.580 1.00 96.62 149 ILE A CA 1
ATOM 1146 C C . ILE A 1 149 ? -19.039 8.711 19.236 1.00 96.62 149 ILE A C 1
ATOM 1148 O O . ILE A 1 149 ? -20.103 9.093 18.740 1.00 96.62 149 ILE A O 1
ATOM 1152 N N . ASN A 1 150 ? -18.969 8.040 20.386 1.00 96.44 150 ASN A N 1
ATOM 1153 C CA . ASN A 1 150 ? -20.125 7.544 21.121 1.00 96.44 150 ASN A CA 1
ATOM 1154 C C . ASN A 1 150 ? -20.942 8.630 21.842 1.00 96.44 150 ASN A C 1
ATOM 1156 O O . ASN A 1 150 ? -22.050 8.371 22.303 1.00 96.44 150 ASN A O 1
ATOM 1160 N N . GLU A 1 151 ? -20.472 9.881 21.867 1.00 97.38 151 GLU A N 1
ATOM 1161 C CA . GLU A 1 151 ? -21.310 11.028 22.248 1.00 97.38 151 GLU A CA 1
ATOM 1162 C C . GLU A 1 151 ? -22.435 11.303 21.231 1.00 97.38 151 GLU A C 1
ATOM 1164 O O . GLU A 1 151 ? -23.430 11.949 21.568 1.00 97.38 151 GLU A O 1
ATOM 1169 N N . LYS A 1 152 ? -22.274 10.865 19.972 1.00 96.25 152 LYS A N 1
ATOM 1170 C CA . LYS A 1 152 ? -23.203 11.160 18.863 1.00 96.25 152 LYS A CA 1
ATOM 1171 C C . LYS A 1 152 ? -23.722 9.930 18.130 1.00 96.25 152 LYS A C 1
ATOM 1173 O O . LYS A 1 152 ? -24.797 10.001 17.537 1.00 96.25 152 LYS A O 1
ATOM 1178 N N . PHE A 1 153 ? -22.955 8.850 18.125 1.00 94.75 153 PHE A N 1
ATOM 1179 C CA . PHE A 1 153 ? -23.262 7.604 17.432 1.00 94.75 153 PHE A CA 1
ATOM 1180 C C . PHE A 1 153 ? -23.259 6.443 18.434 1.00 94.75 153 PHE A C 1
ATOM 1182 O O . PHE A 1 153 ? -22.789 6.606 19.550 1.00 94.75 153 PHE A O 1
ATOM 1189 N N . ASP A 1 154 ? -23.803 5.289 18.062 1.00 93.69 154 ASP A N 1
ATOM 1190 C CA . ASP A 1 154 ? -23.705 4.061 18.862 1.00 93.69 154 ASP A CA 1
ATOM 1191 C C . ASP A 1 154 ? -22.796 3.088 18.111 1.00 93.69 154 ASP A C 1
ATOM 1193 O O . ASP A 1 154 ? -23.232 2.411 17.179 1.00 93.69 154 ASP A O 1
ATOM 1197 N N . VAL A 1 155 ? -21.502 3.125 18.432 1.00 95.56 155 VAL A N 1
ATOM 1198 C CA . VAL A 1 155 ? -20.445 2.389 17.735 1.00 95.56 155 VAL A CA 1
ATOM 1199 C C . VAL A 1 155 ? -19.770 1.428 18.705 1.00 95.56 155 VAL A C 1
ATOM 1201 O O . VAL A 1 155 ? -19.211 1.830 19.729 1.00 95.56 155 VAL A O 1
ATOM 1204 N N . ASP A 1 156 ? -19.786 0.146 18.344 1.00 96.00 156 ASP A N 1
ATOM 1205 C CA . ASP A 1 156 ? -19.137 -0.934 19.084 1.00 96.00 156 ASP A CA 1
ATOM 1206 C C . ASP A 1 156 ? -17.696 -1.141 18.577 1.00 96.00 156 ASP A C 1
ATOM 1208 O O . ASP A 1 156 ? -17.515 -1.658 17.467 1.00 96.00 156 ASP A O 1
ATOM 1212 N N . PRO A 1 157 ? -16.656 -0.823 19.377 1.00 95.88 157 PRO A N 1
ATOM 1213 C CA . PRO A 1 157 ? -15.261 -1.001 18.978 1.00 95.88 157 PRO A CA 1
ATOM 1214 C C . PRO A 1 157 ? -14.913 -2.431 18.543 1.00 95.88 157 PRO A C 1
ATOM 1216 O O . PRO A 1 157 ? -14.028 -2.618 17.711 1.00 95.88 157 PRO A O 1
ATOM 1219 N N . ALA A 1 158 ? -15.610 -3.454 19.054 1.00 95.94 158 ALA A N 1
ATOM 1220 C CA . ALA A 1 158 ? -15.374 -4.843 18.658 1.00 95.94 158 ALA A CA 1
ATOM 1221 C C . ALA A 1 158 ? -15.852 -5.138 17.221 1.00 95.94 158 ALA A C 1
ATOM 1223 O O . ALA A 1 158 ? -15.308 -6.016 16.538 1.00 95.94 158 ALA A O 1
ATOM 1224 N N . LYS A 1 159 ? -16.850 -4.385 16.740 1.00 96.38 159 LYS A N 1
ATOM 1225 C CA . LYS A 1 159 ? -17.431 -4.497 15.391 1.00 96.38 159 LYS A CA 1
ATOM 1226 C C . LYS A 1 159 ? -16.881 -3.471 14.404 1.00 96.38 159 LYS A C 1
ATOM 1228 O O . LYS A 1 159 ? -17.138 -3.599 13.212 1.00 96.38 159 LYS A O 1
ATOM 1233 N N . THR A 1 160 ? -16.116 -2.492 14.873 1.00 97.50 160 THR A N 1
ATOM 1234 C CA . THR A 1 160 ? -15.496 -1.461 14.038 1.00 97.50 160 THR A CA 1
ATOM 1235 C C . THR A 1 160 ? -14.067 -1.843 13.679 1.00 97.50 160 THR A C 1
ATOM 1237 O O . THR A 1 160 ? -13.204 -1.927 14.548 1.00 97.50 160 THR A O 1
ATOM 1240 N N . GLN A 1 161 ? -13.787 -2.044 12.394 1.00 97.75 161 GLN A N 1
ATOM 1241 C CA . GLN A 1 161 ? -12.435 -2.323 11.919 1.00 97.75 161 GLN A CA 1
ATOM 1242 C C . GLN A 1 161 ? -11.523 -1.114 12.129 1.00 97.75 161 GLN A C 1
ATOM 1244 O O . GLN A 1 161 ? -11.913 0.027 11.886 1.00 97.75 161 GLN A O 1
ATOM 1249 N N . ILE A 1 162 ? -10.287 -1.363 12.555 1.00 98.19 162 ILE A N 1
ATOM 1250 C CA . ILE A 1 162 ? -9.309 -0.309 12.832 1.00 98.19 162 ILE A CA 1
ATOM 1251 C C . ILE A 1 162 ? -8.217 -0.350 11.769 1.00 98.19 162 ILE A C 1
ATOM 1253 O O . ILE A 1 162 ? -7.719 -1.410 11.396 1.00 98.19 162 ILE A O 1
ATOM 1257 N N . GLY A 1 163 ? -7.804 0.810 11.269 1.00 97.88 163 GLY A N 1
ATOM 1258 C CA . GLY A 1 163 ? -6.690 0.844 10.335 1.00 97.88 163 GLY A CA 1
ATOM 1259 C C . GLY A 1 163 ? -6.097 2.210 10.093 1.00 97.88 163 GLY A C 1
ATOM 1260 O O . GLY A 1 163 ? -6.551 3.237 10.596 1.00 97.88 163 GLY A O 1
ATOM 1261 N N . SER A 1 164 ? -5.019 2.201 9.324 1.00 98.12 164 SER A N 1
ATOM 1262 C CA . SER A 1 164 ? -4.278 3.406 8.980 1.00 98.12 164 SER A CA 1
ATOM 1263 C C . SER A 1 164 ? -4.653 3.921 7.591 1.00 98.12 164 SER A C 1
ATOM 1265 O O . SER A 1 164 ? -5.178 3.183 6.752 1.00 98.12 164 SER A O 1
ATOM 1267 N N . MET A 1 165 ? -4.375 5.195 7.337 1.00 97.75 165 MET A N 1
ATOM 1268 C CA . MET A 1 165 ? -4.489 5.786 6.008 1.00 97.75 165 MET A CA 1
ATOM 1269 C C . MET A 1 165 ? -3.361 6.754 5.693 1.00 97.75 165 MET A C 1
ATOM 1271 O O . MET A 1 165 ? -2.763 7.359 6.589 1.00 97.75 165 MET A O 1
ATOM 1275 N N . VAL A 1 166 ? -3.141 6.946 4.395 1.00 97.69 166 VAL A N 1
ATOM 1276 C CA . VAL A 1 166 ? -2.262 7.983 3.858 1.00 97.69 166 VAL A CA 1
ATOM 1277 C C . VAL A 1 166 ? -3.102 9.035 3.144 1.00 97.69 166 VAL A C 1
ATOM 1279 O O . VAL A 1 166 ? -4.037 8.712 2.405 1.00 97.69 166 VAL A O 1
ATOM 1282 N N . TYR A 1 167 ? -2.753 10.302 3.348 1.00 97.88 167 TYR A N 1
ATOM 1283 C CA . TYR A 1 167 ? -3.184 11.387 2.477 1.00 97.88 167 TYR A CA 1
ATOM 1284 C C . TYR A 1 167 ? -2.059 11.763 1.510 1.00 97.88 167 TYR A C 1
ATOM 1286 O O . TYR A 1 167 ? -0.915 11.918 1.931 1.00 97.88 167 TYR A O 1
ATOM 1294 N N . ALA A 1 168 ? -2.369 11.948 0.225 1.00 97.06 168 ALA A N 1
ATOM 1295 C CA . ALA A 1 168 ? -1.405 12.454 -0.751 1.00 97.06 168 ALA A CA 1
ATOM 1296 C C . ALA A 1 168 ? -2.065 13.325 -1.828 1.00 97.06 168 ALA A C 1
ATOM 1298 O O . ALA A 1 168 ? -3.151 13.016 -2.304 1.00 97.06 168 ALA A O 1
ATOM 1299 N N . VAL A 1 169 ? -1.406 14.394 -2.287 1.00 97.56 169 VAL A N 1
ATOM 1300 C CA . VAL A 1 169 ? -1.990 15.277 -3.320 1.00 97.56 169 VAL A CA 1
ATOM 1301 C C . VAL A 1 169 ? -2.202 14.539 -4.645 1.00 97.56 169 VAL A C 1
ATOM 1303 O O . VAL A 1 169 ? -3.321 14.535 -5.163 1.00 97.56 169 VAL A O 1
ATOM 1306 N N . LYS A 1 170 ? -1.149 13.915 -5.191 1.00 96.88 170 LYS A N 1
ATOM 1307 C CA . LYS A 1 170 ? -1.216 13.177 -6.462 1.00 96.88 170 LYS A CA 1
ATOM 1308 C C . LYS A 1 170 ? -0.289 11.953 -6.488 1.00 96.88 170 LYS A C 1
ATOM 1310 O O . LYS A 1 170 ? 0.757 11.987 -7.142 1.00 96.88 170 LYS A O 1
ATOM 1315 N N . PRO A 1 171 ? -0.628 10.864 -5.774 1.00 95.75 171 PRO A N 1
ATOM 1316 C CA . PRO A 1 171 ? 0.215 9.678 -5.708 1.00 95.75 171 PRO A CA 1
ATOM 1317 C C . PRO A 1 171 ? 0.093 8.789 -6.951 1.00 95.75 171 PRO A C 1
ATOM 1319 O O . PRO A 1 171 ? -0.928 8.773 -7.648 1.00 95.75 171 PRO A O 1
ATOM 1322 N N . GLY A 1 172 ? 1.130 7.982 -7.175 1.00 93.19 172 GLY A N 1
ATOM 1323 C CA . GLY A 1 172 ? 1.111 6.868 -8.117 1.00 93.19 172 GLY A CA 1
ATOM 1324 C C . GLY A 1 172 ? 1.617 7.185 -9.519 1.00 93.19 172 GLY A C 1
ATOM 1325 O O . GLY A 1 172 ? 1.129 6.580 -10.481 1.00 93.19 172 GLY A O 1
ATOM 1326 N N . ASP A 1 173 ? 2.536 8.145 -9.656 1.00 93.88 173 ASP A N 1
ATOM 1327 C CA . ASP A 1 173 ? 3.182 8.429 -10.941 1.00 93.88 173 ASP A CA 1
ATOM 1328 C C . ASP A 1 173 ? 4.302 7.424 -11.253 1.00 93.88 173 ASP A C 1
ATOM 1330 O O . ASP A 1 173 ? 4.936 6.871 -10.353 1.00 93.88 173 ASP A O 1
ATOM 1334 N N . GLY A 1 174 ? 4.565 7.185 -12.535 1.00 87.75 174 GLY A N 1
ATOM 1335 C CA . GLY A 1 174 ? 5.622 6.283 -12.986 1.00 87.75 174 GLY A CA 1
ATOM 1336 C C . GLY A 1 174 ? 5.181 4.831 -13.215 1.00 87.75 174 GLY A C 1
ATOM 1337 O O . GLY A 1 174 ? 4.161 4.552 -13.854 1.00 87.75 174 GLY A O 1
ATOM 1338 N N . SER A 1 175 ? 6.039 3.890 -12.810 1.00 81.06 175 SER A N 1
ATOM 1339 C CA . SER A 1 175 ? 5.971 2.484 -13.233 1.00 81.06 175 SER A CA 1
ATOM 1340 C C . SER A 1 175 ? 4.783 1.714 -12.650 1.00 81.06 175 SER A C 1
ATOM 1342 O O . SER A 1 175 ? 4.315 1.995 -11.552 1.00 81.06 175 SER A O 1
ATOM 1344 N N . ALA A 1 176 ? 4.322 0.681 -13.360 1.00 78.00 176 ALA A N 1
ATOM 1345 C CA . ALA A 1 176 ? 3.318 -0.234 -12.826 1.00 78.00 176 ALA A CA 1
ATOM 1346 C C . ALA A 1 176 ? 3.921 -1.071 -11.684 1.00 78.00 176 ALA A C 1
ATOM 1348 O O . ALA A 1 176 ? 4.752 -1.947 -11.925 1.00 78.00 176 ALA A O 1
ATOM 1349 N N . ARG A 1 177 ? 3.511 -0.779 -10.444 1.00 84.69 177 ARG A N 1
ATOM 1350 C CA . ARG A 1 177 ? 3.873 -1.538 -9.240 1.00 84.69 177 ARG A CA 1
ATOM 1351 C C . ARG A 1 177 ? 2.659 -1.691 -8.346 1.00 84.69 177 ARG A C 1
ATOM 1353 O O . ARG A 1 177 ? 2.212 -0.726 -7.731 1.00 84.69 177 ARG A O 1
ATOM 1360 N N . GLU A 1 178 ? 2.136 -2.905 -8.268 1.00 90.94 178 GLU A N 1
ATOM 1361 C CA . GLU A 1 178 ? 1.085 -3.253 -7.305 1.00 90.94 178 GLU A CA 1
ATOM 1362 C C . GLU A 1 178 ? 1.580 -3.109 -5.863 1.00 90.94 178 GLU A C 1
ATOM 1364 O O . GLU A 1 178 ? 0.824 -2.678 -5.001 1.00 90.94 178 GLU A O 1
ATOM 1369 N N . GLN A 1 179 ? 2.877 -3.341 -5.626 1.00 93.44 179 GLN A N 1
ATOM 1370 C CA . GLN A 1 179 ? 3.504 -3.261 -4.306 1.00 93.44 179 GLN A CA 1
ATOM 1371 C C . GLN A 1 179 ? 3.425 -1.858 -3.701 1.00 93.44 179 GLN A C 1
ATOM 1373 O O . GLN A 1 179 ? 3.402 -1.713 -2.484 1.00 93.44 179 GLN A O 1
ATOM 1378 N N . ALA A 1 180 ? 3.315 -0.819 -4.536 1.00 92.50 180 ALA A N 1
ATOM 1379 C CA . ALA A 1 180 ? 3.116 0.544 -4.054 1.00 92.50 180 ALA A CA 1
ATOM 1380 C C . ALA A 1 180 ? 1.783 0.701 -3.299 1.00 92.50 180 ALA A C 1
ATOM 1382 O O . ALA A 1 180 ? 1.690 1.569 -2.438 1.00 92.50 180 ALA A O 1
ATOM 1383 N N . ALA A 1 181 ? 0.781 -0.128 -3.608 1.00 93.75 181 ALA A N 1
ATOM 1384 C CA . ALA A 1 181 ? -0.510 -0.179 -2.929 1.00 93.75 181 ALA A CA 1
ATOM 1385 C C . ALA A 1 181 ? -0.570 -1.337 -1.920 1.00 93.75 181 ALA A C 1
ATOM 1387 O O . ALA A 1 181 ? -0.893 -1.132 -0.751 1.00 93.75 181 ALA A O 1
ATOM 1388 N N . SER A 1 182 ? -0.195 -2.552 -2.329 1.00 94.81 182 SER A N 1
ATOM 1389 C CA . SER A 1 182 ? -0.373 -3.735 -1.486 1.00 94.81 182 SER A CA 1
ATOM 1390 C C . SER A 1 182 ? 0.476 -3.735 -0.220 1.00 94.81 182 SER A C 1
ATOM 1392 O O . SER A 1 182 ? 0.013 -4.223 0.809 1.00 94.81 182 SER A O 1
ATOM 1394 N N . CYS A 1 183 ? 1.674 -3.146 -0.239 1.00 96.25 183 CYS A N 1
ATOM 1395 C CA . CYS A 1 183 ? 2.489 -3.038 0.968 1.00 96.25 183 CYS A CA 1
ATOM 1396 C C . CYS A 1 183 ? 1.815 -2.182 2.052 1.00 96.25 183 CYS A C 1
ATOM 1398 O O . CYS A 1 183 ? 1.941 -2.488 3.235 1.00 96.25 183 CYS A O 1
ATOM 1400 N N . GLN A 1 184 ? 1.028 -1.172 1.663 1.00 96.31 184 GLN A N 1
ATOM 1401 C CA . GLN A 1 184 ? 0.229 -0.389 2.608 1.00 96.31 184 GLN A CA 1
ATOM 1402 C C . GLN A 1 184 ? -0.852 -1.271 3.243 1.00 96.31 184 GLN A C 1
ATOM 1404 O O . GLN A 1 184 ? -1.002 -1.281 4.462 1.00 96.31 184 GLN A O 1
ATOM 1409 N N . LYS A 1 185 ? -1.542 -2.092 2.439 1.00 95.62 185 LYS A N 1
ATOM 1410 C CA . LYS A 1 185 ? -2.550 -3.042 2.935 1.00 95.62 185 LYS A CA 1
ATOM 1411 C C . LYS A 1 185 ? -1.954 -4.076 3.895 1.00 95.62 185 LYS A C 1
ATOM 1413 O O . LYS A 1 185 ? -2.525 -4.328 4.952 1.00 95.62 185 LYS A O 1
ATOM 1418 N N . VAL 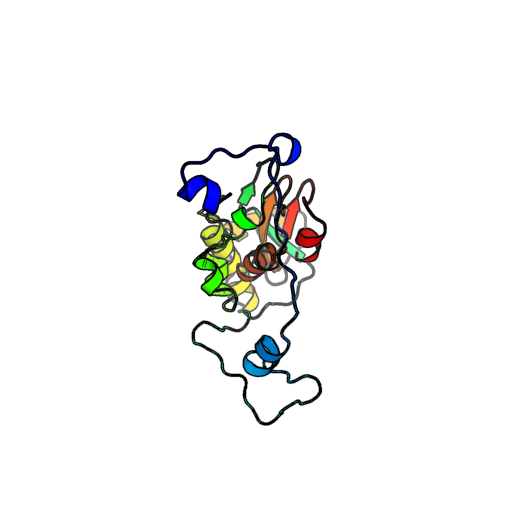A 1 186 ? -0.784 -4.626 3.565 1.00 96.25 186 VAL A N 1
ATOM 1419 C CA . VAL A 1 186 ? -0.028 -5.573 4.407 1.00 96.25 186 VAL A CA 1
ATOM 1420 C C . VAL A 1 186 ? 0.301 -4.982 5.789 1.00 96.25 186 VAL A C 1
ATOM 1422 O O . VAL A 1 186 ? 0.283 -5.701 6.789 1.00 96.25 186 VAL A O 1
ATOM 1425 N N . LEU A 1 187 ? 0.538 -3.670 5.872 1.00 97.00 187 LEU A N 1
ATOM 1426 C CA . LEU A 1 187 ? 0.801 -2.950 7.125 1.00 97.00 187 LEU A CA 1
ATOM 1427 C C . LEU A 1 187 ? -0.464 -2.536 7.895 1.00 97.00 187 LEU A C 1
ATOM 1429 O O . LEU A 1 187 ? -0.350 -1.882 8.928 1.00 97.00 187 LEU A O 1
ATOM 1433 N N . GLY A 1 188 ? -1.663 -2.899 7.430 1.00 96.12 188 GLY A N 1
ATOM 1434 C CA . GLY A 1 188 ? -2.924 -2.468 8.047 1.00 96.12 188 GLY A CA 1
ATOM 1435 C C . GLY A 1 188 ? -3.428 -1.110 7.546 1.00 96.12 188 GLY A C 1
ATOM 1436 O O . GLY A 1 188 ? -4.203 -0.441 8.229 1.00 96.12 188 GLY A O 1
ATOM 1437 N N . GLY A 1 189 ? -2.980 -0.673 6.369 1.00 96.88 189 GLY A N 1
ATOM 1438 C CA . GLY A 1 189 ? -3.586 0.432 5.632 1.00 96.88 189 GLY A CA 1
ATOM 1439 C C . GLY A 1 189 ? -4.950 0.031 5.071 1.00 96.88 189 GLY A C 1
ATOM 1440 O O . GLY A 1 189 ? -5.083 -1.024 4.447 1.00 96.88 189 GLY A O 1
ATOM 1441 N N . LEU A 1 190 ? -5.969 0.859 5.299 1.00 96.69 190 LEU A N 1
ATOM 1442 C CA . LEU A 1 190 ? -7.344 0.609 4.846 1.00 96.69 190 LEU A CA 1
ATOM 1443 C C . LEU A 1 190 ? -7.846 1.627 3.829 1.00 96.69 190 LEU A C 1
ATOM 1445 O O . LEU A 1 190 ? -8.775 1.326 3.087 1.00 96.69 190 LEU A O 1
ATOM 1449 N N . ALA A 1 191 ? -7.245 2.813 3.778 1.00 96.12 191 ALA A N 1
ATOM 1450 C CA . ALA A 1 191 ? -7.670 3.850 2.856 1.00 96.12 191 ALA A CA 1
ATOM 1451 C C . ALA A 1 191 ? -6.502 4.718 2.401 1.00 96.12 191 ALA A C 1
ATOM 1453 O O . ALA A 1 191 ? -5.559 4.962 3.151 1.00 96.12 191 ALA A O 1
ATOM 1454 N N . ASN A 1 192 ? -6.641 5.248 1.188 1.00 96.31 192 ASN A N 1
ATOM 1455 C CA . ASN A 1 192 ? -5.846 6.356 0.688 1.00 96.31 192 ASN A CA 1
ATOM 1456 C C . ASN A 1 192 ? -6.779 7.483 0.269 1.00 96.31 192 ASN A C 1
ATOM 1458 O O . ASN A 1 192 ? -7.667 7.289 -0.564 1.00 96.31 192 ASN A O 1
ATOM 1462 N N . ILE A 1 193 ? -6.558 8.669 0.830 1.00 96.56 193 ILE A N 1
ATOM 1463 C CA . ILE A 1 193 ? -7.252 9.880 0.402 1.00 96.56 193 ILE A CA 1
ATOM 1464 C C . ILE A 1 193 ? -6.297 10.671 -0.478 1.00 96.56 193 ILE A C 1
ATOM 1466 O O . ILE A 1 193 ? -5.171 10.973 -0.089 1.00 96.56 193 ILE A O 1
ATOM 1470 N N . ALA A 1 194 ? -6.754 11.013 -1.677 1.00 96.81 194 ALA A N 1
ATOM 1471 C CA . ALA A 1 194 ? -5.976 11.827 -2.588 1.00 96.81 194 ALA A CA 1
ATOM 1472 C C . ALA A 1 194 ? -6.831 12.876 -3.282 1.00 96.81 194 ALA A C 1
ATOM 1474 O O . ALA A 1 194 ? -8.013 12.648 -3.546 1.00 96.81 194 ALA A O 1
ATOM 1475 N N . LYS A 1 195 ? -6.221 14.020 -3.608 1.00 96.62 195 LYS A N 1
ATOM 1476 C CA . LYS A 1 195 ? -6.883 15.051 -4.419 1.00 96.62 195 LYS A CA 1
ATOM 1477 C C . LYS A 1 195 ? -7.078 14.567 -5.857 1.00 96.62 195 LYS A C 1
ATOM 1479 O O . LYS A 1 195 ? -8.116 14.809 -6.463 1.00 96.62 195 LYS A O 1
ATOM 1484 N N . GLU A 1 196 ? -6.084 13.870 -6.394 1.00 96.19 196 GLU A N 1
ATOM 1485 C CA . GLU A 1 196 ? -6.120 13.196 -7.690 1.00 96.19 196 GLU A CA 1
ATOM 1486 C C . GLU A 1 196 ? -5.180 11.983 -7.637 1.00 96.19 196 GLU A C 1
ATOM 1488 O O . GLU A 1 196 ? -4.265 11.953 -6.830 1.00 96.19 196 GLU A O 1
ATOM 1493 N N . TYR A 1 197 ? -5.346 10.992 -8.510 1.00 95.31 197 TYR A N 1
ATOM 1494 C CA . TYR A 1 197 ? -4.349 9.933 -8.701 1.00 95.31 197 TYR A CA 1
ATOM 1495 C C . TYR A 1 197 ? -3.567 10.191 -9.986 1.00 95.31 197 TYR A C 1
ATOM 1497 O O . TYR A 1 197 ? -4.172 10.426 -11.031 1.00 95.31 197 TYR A O 1
ATOM 1505 N N . ALA A 1 198 ? -2.234 10.113 -9.937 1.00 93.31 198 ALA A N 1
ATOM 1506 C CA . ALA A 1 198 ? -1.390 10.414 -11.097 1.00 93.31 198 ALA A CA 1
ATOM 1507 C C . ALA A 1 198 ? -1.659 9.477 -12.282 1.00 93.31 198 ALA A C 1
ATOM 1509 O O . ALA A 1 198 ? -1.590 9.884 -13.440 1.00 93.31 198 ALA A O 1
ATOM 1510 N N . THR A 1 199 ? -1.995 8.216 -11.996 1.00 92.75 199 THR A N 1
ATOM 1511 C CA . THR A 1 199 ? -2.325 7.227 -13.018 1.00 92.75 199 THR A CA 1
ATOM 1512 C C . THR A 1 199 ? -3.536 6.388 -12.617 1.00 92.75 199 THR A C 1
ATOM 1514 O O . THR A 1 199 ? -3.729 6.041 -11.450 1.00 92.75 199 THR A O 1
ATOM 1517 N N . LYS A 1 200 ? -4.330 5.967 -13.614 1.00 90.94 200 LYS A N 1
ATOM 1518 C CA . LYS A 1 200 ? -5.407 4.977 -13.417 1.00 90.94 200 LYS A CA 1
ATOM 1519 C C . LYS A 1 200 ? -4.868 3.660 -12.847 1.00 90.94 200 LYS A C 1
ATOM 1521 O O . LYS A 1 200 ? -5.558 3.011 -12.076 1.00 90.94 200 LYS A O 1
ATOM 1526 N N . ARG A 1 201 ? -3.645 3.278 -13.232 1.00 90.25 201 ARG A N 1
ATOM 1527 C CA . ARG A 1 201 ? -3.006 2.018 -12.829 1.00 90.25 201 ARG A CA 1
ATOM 1528 C C . ARG A 1 201 ? -2.811 1.940 -11.320 1.00 90.25 201 ARG A C 1
ATOM 1530 O O . ARG A 1 201 ? -3.260 0.975 -10.724 1.00 90.25 201 ARG A O 1
ATOM 1537 N N . TYR A 1 202 ? -2.208 2.962 -10.712 1.00 92.31 202 TYR A N 1
ATOM 1538 C CA . TYR A 1 202 ? -2.027 2.980 -9.260 1.00 92.31 202 TYR A CA 1
ATOM 1539 C C . TYR A 1 202 ? -3.372 2.967 -8.528 1.00 92.31 202 TYR A C 1
ATOM 1541 O O . TYR A 1 202 ? -3.559 2.165 -7.622 1.00 92.31 202 TYR A O 1
ATOM 1549 N N . ARG A 1 203 ? -4.344 3.769 -8.989 1.00 92.75 203 ARG A N 1
ATOM 1550 C CA . ARG A 1 203 ? -5.704 3.768 -8.429 1.00 92.75 203 ARG A CA 1
ATOM 1551 C C . ARG A 1 203 ? -6.378 2.394 -8.496 1.00 92.75 203 ARG A C 1
ATOM 1553 O O . ARG A 1 203 ? -7.144 2.071 -7.611 1.00 92.75 203 ARG A O 1
ATOM 1560 N N . SER A 1 204 ? -6.143 1.621 -9.555 1.00 92.44 204 SER A N 1
ATOM 1561 C CA . SER A 1 204 ? -6.709 0.275 -9.709 1.00 92.44 204 SER A CA 1
ATOM 1562 C C . SER A 1 204 ? -6.020 -0.794 -8.859 1.00 92.44 204 SER A C 1
ATOM 1564 O O . SER A 1 204 ? -6.588 -1.868 -8.711 1.00 92.44 204 SER A O 1
ATOM 1566 N N . ASN A 1 205 ? -4.815 -0.529 -8.350 1.00 92.06 205 ASN A N 1
ATOM 1567 C CA . ASN A 1 205 ? -4.101 -1.444 -7.457 1.00 92.06 205 ASN A CA 1
ATOM 1568 C C . ASN A 1 205 ? -4.466 -1.235 -5.975 1.00 92.06 205 ASN A C 1
ATOM 1570 O O . ASN A 1 205 ? -4.131 -2.094 -5.163 1.00 92.06 205 ASN A O 1
ATOM 1574 N N . LEU A 1 206 ? -5.059 -0.084 -5.635 1.00 88.44 206 LEU A N 1
ATOM 1575 C CA . LEU A 1 206 ? -5.605 0.232 -4.311 1.00 88.44 206 LEU A CA 1
ATOM 1576 C C . LEU A 1 206 ? -6.972 -0.422 -4.128 1.00 88.44 206 LEU A C 1
ATOM 1578 O O . LEU A 1 206 ? -7.193 -0.950 -3.019 1.00 88.44 206 LEU A O 1
#

Radius of gyration: 24.77 Å; chains: 1; bounding box: 58×52×69 Å

Foldseek 3Di:
DVVCVVVVHDDDDPVVDPDDDPDDDDDDDPVVCVVPPDDCVVPDDPPDDDDDDPLQDDADDDDDDFPAADEAELAEAEPLEAELCQQFNDDPLVSNVNPLQSRLQRGNCNPDVCSLVSQLLQVQLQVCLVVVHDSCVSNVVVVVVVVVVVVPDDDDSSRYHIGYEYEYAEYYPDDQDLSSPSSRVSSRYDDYHYVYYNDPRNVVSD

Sequence (206 aa):
IAATAANKGYLTAATDVDATINTPKYFFDKNIYANRVYDGVGKPDYNEEVKFGPNIKDWPEMSALTDDILIKVVSEIHDPVTTTDELIPSGETSSFRSNPLGLAEFTLSRKDPEYVGKAKAVQLGEKARVAGEDIFAALPEAKEVFDKINEKFDVDPAKTQIGSMVYAVKPGDGSAREQAASCQKVLGGLANIAKEYATKRYRSNL

Secondary structure (DSSP, 8-state):
-HHHHHTT-----GGG-------------THHHHHH----TT---SSSPPPPPTT--PPPP-PPPPSEEEEEEEEEE--SSEEHHHHS--SGGGGGTT-HHHHHTTTTTTT-TTHHHHHHHHHHHHHHHHHT--HHHHSTHHHHHHHHHHTTS---TTTEEEEEEEEESSEEESS--THHHHHHHHTTEEEEEES--S-HHHHHH-

pLDDT: mean 93.2, std 4.89, range [77.06, 98.38]